Protein AF-A0A2P2MLX6-F1 (afdb_monomer_lite)

Structure (mmCIF, N/CA/C/O backbone):
data_AF-A0A2P2MLX6-F1
#
_entry.id   AF-A0A2P2MLX6-F1
#
loop_
_atom_site.group_PDB
_atom_site.id
_atom_site.type_symbol
_atom_site.label_atom_id
_atom_site.label_alt_id
_atom_site.label_comp_id
_atom_site.label_asym_id
_atom_site.label_entity_id
_atom_site.label_seq_id
_atom_site.pdbx_PDB_ins_code
_atom_site.Cartn_x
_atom_site.Cartn_y
_atom_site.Cartn_z
_atom_site.occupancy
_atom_site.B_iso_or_equiv
_atom_site.auth_seq_id
_atom_site.auth_comp_id
_atom_site.auth_asym_id
_atom_site.auth_atom_id
_atom_site.pdbx_PDB_model_num
ATOM 1 N N . MET A 1 1 ? 13.049 -60.299 20.351 1.00 44.53 1 MET A N 1
ATOM 2 C CA . MET A 1 1 ? 12.847 -58.832 20.452 1.00 44.53 1 MET A CA 1
ATOM 3 C C . MET A 1 1 ? 13.111 -58.191 19.089 1.00 44.53 1 MET A C 1
ATOM 5 O O . MET A 1 1 ? 14.231 -58.267 18.601 1.00 44.53 1 MET A O 1
ATOM 9 N N . LYS A 1 2 ? 12.089 -57.638 18.419 1.00 48.06 2 LYS A N 1
ATOM 10 C CA . LYS A 1 2 ? 12.220 -57.041 17.074 1.00 48.06 2 LYS A CA 1
ATOM 11 C C . LYS A 1 2 ? 12.708 -55.587 17.191 1.00 48.06 2 LYS A C 1
ATOM 13 O O . LYS A 1 2 ? 11.970 -54.735 17.677 1.00 48.06 2 LYS A O 1
ATOM 18 N N . LYS A 1 3 ? 13.940 -55.298 16.748 1.00 55.16 3 LYS A N 1
ATOM 19 C CA . LYS A 1 3 ? 14.481 -53.928 16.644 1.00 55.16 3 LYS A CA 1
ATOM 20 C C . LYS A 1 3 ? 13.715 -53.160 15.556 1.00 55.16 3 LYS A C 1
ATOM 22 O O . LYS A 1 3 ? 13.887 -53.439 14.371 1.00 55.16 3 LYS A O 1
ATOM 27 N N . LYS A 1 4 ? 12.868 -52.201 15.953 1.00 63.00 4 LYS A N 1
ATOM 28 C CA . LYS A 1 4 ? 12.235 -51.234 15.039 1.00 63.00 4 LYS A CA 1
ATOM 29 C C . LYS A 1 4 ? 13.333 -50.376 14.399 1.00 63.00 4 LYS A C 1
ATOM 31 O O . LYS A 1 4 ? 13.981 -49.595 15.089 1.00 63.00 4 LYS A O 1
ATOM 36 N N . ARG A 1 5 ? 13.562 -50.537 13.091 1.00 61.03 5 ARG A N 1
ATOM 37 C CA . ARG A 1 5 ? 14.436 -49.648 12.312 1.00 61.03 5 ARG A CA 1
ATOM 38 C C . ARG A 1 5 ? 13.687 -48.340 12.065 1.00 61.03 5 ARG A C 1
ATOM 40 O O . ARG A 1 5 ? 12.646 -48.341 11.416 1.00 61.03 5 ARG A O 1
ATOM 47 N N . ILE A 1 6 ? 14.205 -47.248 12.617 1.00 62.31 6 ILE A N 1
ATOM 48 C CA . ILE A 1 6 ? 13.710 -45.892 12.369 1.00 62.31 6 ILE A CA 1
ATOM 49 C C . ILE A 1 6 ? 14.069 -45.524 10.916 1.00 62.31 6 ILE A C 1
ATOM 51 O O . ILE A 1 6 ? 15.200 -45.784 10.496 1.00 62.31 6 ILE A O 1
ATOM 55 N N . PRO A 1 7 ? 13.141 -44.960 10.124 1.00 61.50 7 PRO A N 1
ATOM 56 C CA . PRO A 1 7 ? 13.407 -44.590 8.737 1.00 61.50 7 PRO A CA 1
ATOM 57 C C . PRO A 1 7 ? 14.487 -43.498 8.655 1.00 61.50 7 PRO A C 1
ATOM 59 O O . PRO A 1 7 ? 14.376 -42.436 9.271 1.00 61.50 7 PRO A O 1
ATOM 62 N N . SER A 1 8 ? 15.529 -43.754 7.858 1.00 58.66 8 SER A N 1
ATOM 63 C CA . SER A 1 8 ? 16.753 -42.937 7.749 1.00 58.66 8 SER A CA 1
ATOM 64 C C . SER A 1 8 ? 16.514 -41.471 7.364 1.00 58.66 8 SER A C 1
ATOM 66 O O . SER A 1 8 ? 17.306 -40.603 7.721 1.00 58.66 8 SER A O 1
ATOM 68 N N . ARG A 1 9 ? 15.396 -41.170 6.695 1.00 58.03 9 ARG A N 1
ATOM 69 C CA . ARG A 1 9 ? 15.021 -39.807 6.284 1.00 58.03 9 ARG A CA 1
ATOM 70 C C . ARG A 1 9 ? 14.566 -38.913 7.442 1.00 58.03 9 ARG A C 1
ATOM 72 O O . ARG A 1 9 ? 14.759 -37.705 7.384 1.00 58.03 9 ARG A O 1
ATOM 79 N N . ILE A 1 10 ? 14.000 -39.487 8.507 1.00 61.00 10 ILE A N 1
ATOM 80 C CA . ILE A 1 10 ? 13.631 -38.714 9.708 1.00 61.00 10 ILE A CA 1
ATOM 81 C C . ILE A 1 10 ? 14.895 -38.369 10.505 1.00 61.00 10 ILE A C 1
ATOM 83 O O . ILE A 1 10 ? 15.009 -37.282 11.064 1.00 61.00 10 ILE A O 1
ATOM 87 N N . SER A 1 11 ? 15.886 -39.265 10.485 1.00 65.38 11 SER A N 1
ATOM 88 C CA . SER A 1 11 ? 17.172 -39.049 11.146 1.00 65.38 11 SER A CA 1
ATOM 89 C C . SER A 1 11 ? 17.968 -37.906 10.511 1.00 65.38 11 SER A C 1
ATOM 91 O O . SER A 1 11 ? 18.509 -37.086 11.248 1.00 65.38 11 SER A O 1
ATOM 93 N N . SER A 1 12 ? 17.987 -37.782 9.177 1.00 71.12 12 SER A N 1
ATOM 94 C CA . SER A 1 12 ? 18.723 -36.703 8.501 1.00 71.12 12 SER A CA 1
ATOM 95 C C . SER A 1 12 ? 18.116 -35.319 8.746 1.00 71.12 12 SER A C 1
ATOM 97 O O . SER A 1 12 ? 18.854 -34.368 8.996 1.00 71.12 12 SER A O 1
ATOM 99 N N . LEU A 1 13 ? 16.785 -35.200 8.740 1.00 74.19 13 LEU A N 1
ATOM 100 C CA . LEU A 1 13 ? 16.098 -33.938 9.032 1.00 74.19 13 LEU A CA 1
ATOM 101 C C . LEU A 1 13 ? 16.282 -33.513 10.492 1.00 74.19 13 LEU A C 1
ATOM 103 O O . LEU A 1 13 ? 16.541 -32.341 10.757 1.00 74.19 13 LEU A O 1
ATOM 107 N N . LEU A 1 14 ? 16.222 -34.464 11.428 1.00 76.81 14 LEU A N 1
ATOM 108 C CA . LEU A 1 14 ? 16.474 -34.198 12.843 1.00 76.81 14 LEU A CA 1
ATOM 109 C C . LEU A 1 14 ? 17.928 -33.759 13.082 1.00 76.81 14 LEU A C 1
ATOM 111 O O . LEU A 1 14 ? 18.169 -32.806 13.816 1.00 76.81 14 LEU A O 1
ATOM 115 N N . LEU A 1 15 ? 18.895 -34.408 12.425 1.00 77.31 15 LEU A N 1
ATOM 116 C CA . LEU A 1 15 ? 20.311 -34.032 12.483 1.00 77.31 15 LEU A CA 1
ATOM 117 C C . LEU A 1 15 ? 20.564 -32.640 11.896 1.00 77.31 15 LEU A C 1
ATOM 119 O O . LEU A 1 15 ? 21.315 -31.861 12.479 1.00 77.31 15 LEU A O 1
ATOM 123 N N . LEU A 1 16 ? 19.917 -32.298 10.780 1.00 80.19 16 LEU A N 1
ATOM 124 C CA . LEU A 1 16 ? 19.991 -30.956 10.196 1.00 80.19 16 LEU A CA 1
ATOM 125 C C . LEU A 1 16 ? 19.378 -29.903 11.123 1.00 80.19 16 LEU A C 1
ATOM 127 O O . LEU A 1 16 ? 19.945 -28.822 11.280 1.00 80.19 16 LEU A O 1
ATOM 131 N N . PHE A 1 17 ? 18.257 -30.226 11.768 1.00 80.38 17 PHE A N 1
ATOM 132 C CA . PHE A 1 17 ? 17.603 -29.347 12.731 1.00 80.38 17 PHE A CA 1
ATOM 133 C C . PHE A 1 17 ? 18.472 -29.116 13.975 1.00 80.38 17 PHE A C 1
ATOM 135 O O . PHE A 1 17 ? 18.721 -27.971 14.345 1.00 80.38 17 PHE A O 1
ATOM 142 N N . LEU A 1 18 ? 19.019 -30.184 14.564 1.00 79.94 18 LEU A N 1
ATOM 143 C CA . LEU A 1 18 ? 19.935 -30.112 15.708 1.00 79.94 18 LEU A CA 1
ATOM 144 C C . LEU A 1 18 ? 21.210 -29.336 15.367 1.00 79.94 18 LEU A C 1
ATOM 146 O O . LEU A 1 18 ? 21.631 -28.475 16.136 1.00 79.94 18 LEU A O 1
ATOM 150 N N . ARG A 1 19 ? 21.794 -29.574 14.186 1.00 83.56 19 ARG A N 1
ATOM 151 C CA . ARG A 1 19 ? 22.975 -28.839 13.715 1.00 83.56 19 ARG A CA 1
ATOM 152 C C . ARG A 1 19 ? 22.683 -27.347 13.548 1.00 83.56 19 ARG A C 1
ATOM 154 O O . ARG A 1 19 ? 23.506 -26.529 13.947 1.00 83.56 19 ARG A O 1
ATOM 161 N N . ARG A 1 20 ? 21.518 -26.986 13.001 1.00 79.56 20 ARG A N 1
ATOM 162 C CA . ARG A 1 20 ? 21.074 -25.588 12.870 1.00 79.56 20 ARG A CA 1
ATOM 163 C C . ARG A 1 20 ? 20.850 -24.926 14.226 1.00 79.56 20 ARG A C 1
ATOM 165 O O . ARG A 1 20 ? 21.284 -23.795 14.422 1.00 79.56 20 ARG A O 1
ATOM 172 N N . MET A 1 21 ? 20.217 -25.634 15.161 1.00 86.69 21 MET A N 1
ATOM 173 C CA . MET A 1 21 ? 19.958 -25.124 16.507 1.00 86.69 21 MET A CA 1
ATOM 174 C C . MET A 1 21 ? 21.265 -24.877 17.272 1.00 86.69 21 MET A C 1
ATOM 176 O O . MET A 1 21 ? 21.439 -23.808 17.855 1.00 86.69 21 MET A O 1
ATOM 180 N N . LEU A 1 22 ? 22.210 -25.821 17.202 1.00 80.56 22 LEU A N 1
ATOM 181 C CA . LEU A 1 22 ? 23.533 -25.682 17.813 1.00 80.56 22 LEU A CA 1
ATOM 182 C C . LEU A 1 22 ? 24.335 -24.545 17.177 1.00 80.56 22 LEU A C 1
ATOM 184 O O . LEU A 1 22 ? 24.893 -23.725 17.896 1.00 80.56 22 LEU A O 1
ATOM 188 N N . PHE A 1 23 ? 24.346 -24.441 15.847 1.00 80.38 23 PHE A N 1
ATOM 189 C CA . PHE A 1 23 ? 25.045 -23.359 15.152 1.00 80.38 23 PHE A CA 1
ATOM 190 C C . PHE A 1 23 ? 24.494 -21.980 15.537 1.00 80.38 23 PHE A C 1
ATOM 192 O O . PHE A 1 23 ? 25.265 -21.063 15.809 1.00 80.38 23 PHE A O 1
ATOM 199 N N . ARG A 1 24 ? 23.164 -21.846 15.640 1.00 77.19 24 ARG A N 1
ATOM 200 C CA . ARG A 1 24 ? 22.506 -20.606 16.069 1.00 77.19 24 ARG A CA 1
ATOM 201 C C . ARG A 1 24 ? 22.866 -20.247 17.512 1.00 77.19 24 ARG A C 1
ATOM 203 O O . ARG A 1 24 ? 23.223 -19.103 17.760 1.00 77.19 24 ARG A O 1
ATOM 210 N N . GLY A 1 25 ? 22.844 -21.223 18.423 1.00 78.00 25 GLY A N 1
ATOM 211 C CA . GLY A 1 25 ? 23.237 -21.032 19.823 1.00 78.00 25 GLY A CA 1
ATOM 212 C C . GLY A 1 25 ? 24.702 -20.611 19.983 1.00 78.00 25 GLY A C 1
ATOM 213 O O . GLY A 1 25 ? 25.000 -19.659 20.706 1.00 78.00 25 GLY A O 1
ATOM 214 N N . VAL A 1 26 ? 25.610 -21.265 19.253 1.00 78.38 26 VAL A N 1
ATOM 215 C CA . VAL A 1 26 ? 27.045 -20.938 19.247 1.00 78.38 26 VAL A CA 1
ATOM 216 C C . VAL A 1 26 ? 27.276 -19.534 18.688 1.00 78.38 26 VAL A C 1
ATOM 218 O O . VAL A 1 26 ? 27.979 -18.748 19.314 1.00 78.38 26 VAL A O 1
ATOM 221 N N . MET A 1 27 ? 26.635 -19.170 17.576 1.00 76.50 27 MET A N 1
ATOM 222 C CA . MET A 1 27 ? 26.768 -17.831 16.993 1.00 76.50 27 MET A CA 1
ATOM 223 C C . MET A 1 27 ? 26.219 -16.729 17.901 1.00 76.50 27 MET A C 1
ATOM 225 O O . MET A 1 27 ? 26.842 -15.678 18.016 1.00 76.50 27 MET A O 1
ATOM 229 N N . THR A 1 28 ? 25.104 -16.963 18.599 1.00 71.50 28 THR A N 1
ATOM 230 C CA . THR A 1 28 ? 24.606 -16.000 19.593 1.00 71.50 28 THR A CA 1
ATOM 231 C C . THR A 1 28 ? 25.558 -15.862 20.777 1.00 71.50 28 THR A C 1
ATOM 233 O O . THR A 1 28 ? 25.813 -14.749 21.227 1.00 71.50 28 THR A O 1
ATOM 236 N N . TYR A 1 29 ? 26.134 -16.969 21.251 1.00 73.50 29 TYR A N 1
ATOM 237 C CA . TYR A 1 29 ? 27.062 -16.952 22.379 1.00 73.50 29 TYR A CA 1
ATOM 238 C C . TYR A 1 29 ? 28.377 -16.239 22.027 1.00 73.50 29 TYR A C 1
ATOM 240 O O . TYR A 1 29 ? 28.809 -15.349 22.755 1.00 73.50 29 TYR A O 1
ATOM 248 N N . PHE A 1 30 ? 28.973 -16.549 20.871 1.00 65.38 30 PHE A N 1
ATOM 249 C CA . PHE A 1 30 ? 30.178 -15.865 20.390 1.00 65.38 30 PHE A CA 1
ATOM 250 C C . PHE A 1 30 ? 29.913 -14.410 19.987 1.00 65.38 30 PHE A C 1
ATOM 252 O O . PHE A 1 30 ? 30.765 -13.559 20.225 1.00 65.38 30 PHE A O 1
ATOM 259 N N . GLY A 1 31 ? 28.731 -14.101 19.447 1.00 62.88 31 GLY A N 1
ATOM 260 C CA . GLY A 1 31 ? 28.314 -12.731 19.142 1.00 62.88 31 GLY A CA 1
ATOM 261 C C . GLY A 1 31 ? 28.212 -11.847 20.387 1.00 62.88 31 GLY A C 1
ATOM 262 O O . GLY A 1 31 ? 28.586 -10.682 20.326 1.00 62.88 31 GLY A O 1
ATOM 263 N N . HIS A 1 32 ? 27.784 -12.409 21.524 1.00 63.00 32 HIS A N 1
ATOM 264 C CA . HIS A 1 32 ? 27.795 -11.718 22.817 1.00 63.00 32 HIS A CA 1
ATOM 265 C C . HIS A 1 32 ? 29.192 -11.620 23.449 1.00 63.00 32 HIS A C 1
ATOM 267 O O . HIS A 1 32 ? 29.449 -10.671 24.185 1.00 63.00 32 HIS A O 1
ATOM 273 N N . LEU A 1 33 ? 30.081 -12.584 23.186 1.00 59.19 33 LEU A N 1
ATOM 274 C CA . LEU A 1 33 ? 31.421 -12.632 23.782 1.00 59.19 33 LEU A CA 1
ATOM 275 C C . LEU A 1 33 ? 32.444 -11.745 23.051 1.00 59.19 33 LEU A C 1
ATOM 277 O O . LEU A 1 33 ? 33.396 -11.284 23.674 1.00 59.19 33 LEU A O 1
ATOM 281 N N . LEU A 1 34 ? 32.273 -11.518 21.744 1.00 59.00 34 LEU A N 1
ATOM 282 C CA . LEU A 1 34 ? 33.281 -10.857 20.905 1.00 59.00 34 LEU A CA 1
ATOM 283 C C . LEU A 1 34 ? 32.909 -9.451 20.427 1.00 59.00 34 LEU A C 1
ATOM 285 O O . LEU A 1 34 ? 33.789 -8.770 19.907 1.00 59.00 34 LEU A O 1
ATOM 289 N N . TRP A 1 35 ? 31.659 -8.991 20.559 1.00 49.53 35 TRP A N 1
ATOM 290 C CA . TRP A 1 35 ? 31.267 -7.734 19.920 1.00 49.53 35 TRP A CA 1
ATOM 291 C C . TRP A 1 35 ? 30.155 -6.985 20.653 1.00 49.53 35 TRP A C 1
ATOM 293 O O . TRP A 1 35 ? 29.177 -7.568 21.116 1.00 49.53 35 TRP A O 1
ATOM 303 N N . ASP A 1 36 ? 30.295 -5.660 20.699 1.00 62.78 36 ASP A N 1
ATOM 304 C CA . ASP A 1 36 ? 29.270 -4.727 21.159 1.00 62.78 36 ASP A CA 1
ATOM 305 C C . ASP A 1 36 ? 27.924 -5.057 20.479 1.00 62.78 36 ASP A C 1
ATOM 307 O O . ASP A 1 36 ? 27.890 -5.315 19.272 1.00 62.78 36 ASP A O 1
ATOM 311 N N . TRP A 1 37 ? 26.821 -5.048 21.235 1.00 57.38 37 TRP A N 1
ATOM 312 C CA . TRP A 1 37 ? 25.453 -5.481 20.866 1.00 57.38 37 TRP A CA 1
ATOM 313 C C . TRP A 1 37 ? 24.962 -5.110 19.449 1.00 57.38 37 TRP A C 1
ATOM 315 O O . TRP A 1 37 ? 24.118 -5.798 18.870 1.00 57.38 37 TRP A O 1
ATOM 325 N N . LYS A 1 38 ? 25.515 -4.048 18.858 1.00 57.00 38 LYS A N 1
ATOM 326 C CA . LYS A 1 38 ? 25.238 -3.589 17.491 1.00 57.00 38 LYS A CA 1
ATOM 327 C C . LYS A 1 38 ? 25.785 -4.524 16.399 1.00 57.00 38 LYS A C 1
ATOM 329 O O . LYS A 1 38 ? 25.165 -4.631 15.345 1.00 57.00 38 LYS A O 1
ATOM 334 N N . GLY A 1 39 ? 26.899 -5.224 16.629 1.00 58.62 39 GLY A N 1
ATOM 335 C CA . GLY A 1 39 ? 27.487 -6.149 15.646 1.00 58.62 39 GLY A CA 1
ATOM 336 C C . GLY A 1 39 ? 26.739 -7.478 15.539 1.00 58.62 39 GLY A C 1
ATOM 337 O O . GLY A 1 39 ? 26.563 -8.009 14.442 1.00 58.62 39 GLY A O 1
ATOM 338 N N . ALA A 1 40 ? 26.216 -7.976 16.662 1.00 59.34 40 ALA A N 1
ATOM 339 C CA . ALA A 1 40 ? 25.427 -9.207 16.698 1.00 59.34 40 ALA A CA 1
ATOM 340 C C . ALA A 1 40 ? 24.104 -9.074 15.916 1.00 59.34 40 ALA A C 1
ATOM 342 O O . ALA A 1 40 ? 23.705 -9.999 15.208 1.00 59.34 40 ALA A O 1
ATOM 343 N N . ALA A 1 41 ? 23.457 -7.904 15.975 1.00 60.56 41 ALA A N 1
ATOM 344 C CA . ALA A 1 41 ? 22.237 -7.626 15.215 1.00 60.56 41 ALA A CA 1
ATOM 345 C C . ALA A 1 41 ? 22.476 -7.615 13.693 1.00 60.56 41 ALA A C 1
ATOM 347 O O . ALA A 1 41 ? 21.648 -8.118 12.934 1.00 60.56 41 ALA A O 1
ATOM 348 N N . LEU A 1 42 ? 23.627 -7.094 13.248 1.00 62.19 42 LEU A N 1
ATOM 349 C CA . LEU A 1 42 ? 23.997 -7.055 11.831 1.00 62.19 42 LEU A CA 1
ATOM 350 C C . LEU A 1 42 ? 24.258 -8.463 11.271 1.00 62.19 42 LEU A C 1
ATOM 352 O O . LEU A 1 42 ? 23.824 -8.780 10.167 1.00 62.19 42 LEU A O 1
ATOM 356 N N . LEU A 1 43 ? 24.925 -9.325 12.045 1.00 61.66 43 LEU A N 1
ATOM 357 C CA . LEU A 1 43 ? 25.191 -10.707 11.637 1.00 61.66 43 LEU A CA 1
ATOM 358 C C . LEU A 1 43 ? 23.907 -11.541 11.548 1.00 61.66 43 LEU A C 1
ATOM 360 O O . LEU A 1 43 ? 23.750 -12.289 10.586 1.00 61.66 43 LEU A O 1
ATOM 364 N N . LEU A 1 44 ? 22.964 -11.365 12.482 1.00 63.25 44 LEU A N 1
ATOM 365 C CA . LEU A 1 44 ? 21.649 -12.015 12.409 1.00 63.25 44 LEU A CA 1
ATOM 366 C C . LEU A 1 44 ? 20.852 -11.558 11.176 1.00 63.25 44 LEU A C 1
ATOM 368 O O . LEU A 1 44 ? 20.264 -12.385 10.478 1.00 63.25 44 LEU A O 1
ATOM 372 N N . ALA A 1 45 ? 20.893 -10.261 10.855 1.00 60.53 45 ALA A N 1
ATOM 373 C CA . ALA A 1 45 ? 20.258 -9.728 9.651 1.00 60.53 45 ALA A CA 1
ATOM 374 C C . ALA A 1 45 ? 20.889 -10.276 8.355 1.00 60.53 45 ALA A C 1
ATOM 376 O O . ALA A 1 45 ? 20.178 -10.552 7.390 1.00 60.53 45 ALA A O 1
ATOM 377 N N . LEU A 1 46 ? 22.211 -10.483 8.333 1.00 63.03 46 LEU A N 1
ATOM 378 C CA . LEU A 1 46 ? 22.914 -11.061 7.183 1.00 63.03 46 LEU A CA 1
ATOM 379 C C . LEU A 1 46 ? 22.607 -12.551 7.000 1.00 63.03 46 LEU A C 1
ATOM 381 O O . LEU A 1 46 ? 22.461 -13.004 5.865 1.00 63.03 46 LEU A O 1
ATOM 385 N N . THR A 1 47 ? 22.464 -13.316 8.086 1.00 63.25 47 THR A N 1
ATOM 386 C CA . THR A 1 47 ? 22.079 -14.731 7.982 1.00 63.25 47 THR A CA 1
ATOM 387 C C . THR A 1 47 ? 20.654 -14.905 7.465 1.00 63.25 47 THR A C 1
ATOM 389 O O . THR A 1 47 ? 20.431 -15.771 6.620 1.00 63.25 47 THR A O 1
ATOM 392 N N . ASP A 1 48 ? 19.722 -14.042 7.882 1.00 58.75 48 ASP A N 1
ATOM 393 C CA . ASP A 1 48 ? 18.354 -14.044 7.352 1.00 58.75 48 ASP A CA 1
ATOM 394 C C . ASP A 1 48 ? 18.333 -13.637 5.867 1.00 58.75 48 ASP A C 1
ATOM 396 O O . ASP A 1 48 ? 17.555 -14.181 5.088 1.00 58.75 48 ASP A O 1
ATOM 400 N N . TRP A 1 49 ? 19.227 -12.741 5.427 1.00 60.19 49 TRP A N 1
ATOM 401 C CA . TRP A 1 49 ? 19.344 -12.355 4.015 1.00 60.19 49 TRP A CA 1
ATOM 402 C C . TRP A 1 49 ? 19.860 -13.495 3.121 1.00 60.19 49 TRP A C 1
ATOM 404 O O . TRP A 1 49 ? 19.329 -13.722 2.033 1.00 60.19 49 TRP A O 1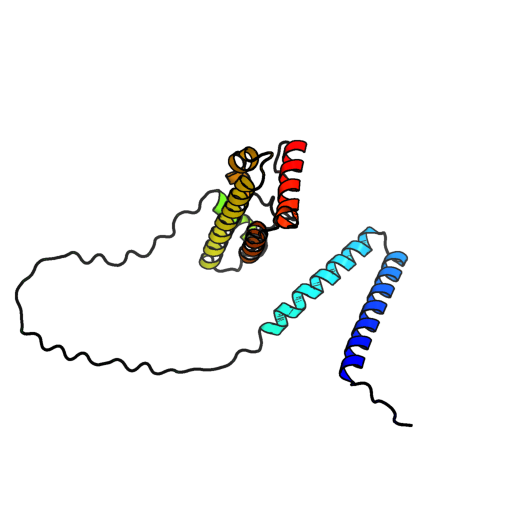
ATOM 414 N N . ILE A 1 50 ? 20.846 -14.268 3.590 1.00 57.19 50 ILE A N 1
ATOM 415 C CA . ILE A 1 50 ? 21.405 -15.407 2.839 1.00 57.19 50 ILE A CA 1
ATOM 416 C C . ILE A 1 50 ? 20.363 -16.530 2.653 1.00 57.19 50 ILE A C 1
ATOM 418 O O . ILE A 1 50 ? 20.350 -17.176 1.601 1.00 57.19 50 ILE A O 1
ATOM 422 N N . GLU A 1 51 ? 19.439 -16.727 3.606 1.00 54.94 51 GLU A N 1
ATOM 423 C CA . GLU A 1 51 ? 18.334 -17.694 3.461 1.00 54.94 51 GLU A CA 1
ATOM 424 C C . GLU A 1 51 ? 17.338 -17.325 2.343 1.00 54.94 51 GLU A C 1
ATOM 426 O O . GLU A 1 51 ? 16.725 -18.224 1.764 1.00 54.94 51 GLU A O 1
ATOM 431 N N . TRP A 1 52 ? 17.218 -16.045 1.968 1.00 56.25 52 TRP A N 1
ATOM 432 C CA . TRP A 1 52 ? 16.369 -15.609 0.848 1.00 56.25 52 TRP A CA 1
ATOM 433 C C . TRP A 1 52 ? 17.036 -15.733 -0.526 1.00 56.25 52 TRP A C 1
ATOM 435 O O . TRP A 1 52 ? 16.337 -15.890 -1.527 1.00 56.25 52 TRP A O 1
ATOM 445 N N . VAL A 1 53 ? 18.369 -15.677 -0.601 1.00 51.16 53 VAL A N 1
ATOM 446 C CA . VAL A 1 53 ? 19.095 -15.681 -1.886 1.00 51.16 53 VAL A CA 1
ATOM 447 C C . VAL A 1 53 ? 19.294 -17.101 -2.432 1.00 51.16 53 VAL A C 1
ATOM 449 O O . VAL A 1 53 ? 19.219 -17.318 -3.641 1.00 51.16 53 VAL A O 1
ATOM 452 N N . LEU A 1 54 ? 19.495 -18.094 -1.564 1.00 47.22 54 LEU A N 1
ATOM 453 C CA . LEU A 1 54 ? 19.791 -19.469 -1.986 1.00 47.22 54 LEU A CA 1
ATOM 454 C C . LEU A 1 54 ? 18.656 -20.214 -2.728 1.00 47.22 54 LEU A C 1
ATOM 456 O O . LEU A 1 54 ? 18.984 -20.950 -3.660 1.00 47.22 54 LEU A O 1
ATOM 460 N N . PRO A 1 55 ? 17.352 -20.042 -2.424 1.00 49.56 55 PRO A N 1
ATOM 461 C CA . PRO A 1 55 ? 16.305 -20.701 -3.208 1.00 49.56 55 PRO A CA 1
ATOM 462 C C . PRO A 1 55 ? 16.101 -20.087 -4.605 1.00 49.56 55 PRO A C 1
ATOM 464 O O . PRO A 1 55 ? 15.628 -20.780 -5.498 1.00 49.56 55 PRO A O 1
ATOM 467 N N . VAL A 1 56 ? 16.511 -18.834 -4.843 1.00 51.34 56 VAL A N 1
ATOM 468 C CA . VAL A 1 56 ? 16.333 -18.165 -6.151 1.00 51.34 56 VAL A CA 1
ATOM 469 C C . VAL A 1 56 ? 17.299 -18.700 -7.217 1.00 51.34 56 VAL A C 1
ATOM 471 O O . VAL A 1 56 ? 16.983 -18.682 -8.402 1.00 51.34 56 VAL A O 1
ATOM 474 N N . ILE A 1 57 ? 18.458 -19.228 -6.814 1.00 48.97 57 ILE A N 1
ATOM 475 C CA . ILE A 1 57 ? 19.448 -19.793 -7.747 1.00 48.97 57 ILE A CA 1
ATOM 476 C C . ILE A 1 57 ? 19.120 -21.263 -8.088 1.00 48.97 57 ILE A C 1
ATOM 478 O O . ILE A 1 57 ? 19.469 -21.738 -9.167 1.00 48.97 57 ILE A O 1
ATOM 482 N N . GLY A 1 58 ? 18.401 -21.977 -7.212 1.00 39.44 58 GLY A N 1
ATOM 483 C CA . GLY A 1 58 ? 18.038 -23.386 -7.411 1.00 39.44 58 GLY A CA 1
ATOM 484 C C . GLY A 1 58 ? 16.979 -23.632 -8.494 1.00 39.44 58 GLY A C 1
ATOM 485 O O . GLY A 1 58 ? 17.056 -24.638 -9.196 1.00 39.44 58 GLY A O 1
ATOM 486 N N . ASP A 1 59 ? 16.043 -22.699 -8.688 1.00 42.56 59 ASP A N 1
ATOM 487 C CA . ASP A 1 59 ? 14.911 -22.863 -9.620 1.00 42.56 59 ASP A CA 1
ATOM 488 C C . ASP A 1 59 ? 15.229 -22.486 -11.082 1.00 42.56 59 ASP A C 1
ATOM 490 O O . ASP A 1 59 ? 14.389 -22.644 -11.967 1.00 42.56 59 ASP A O 1
ATOM 494 N N . LEU A 1 60 ? 16.452 -22.033 -11.380 1.00 42.47 60 LEU A N 1
ATOM 495 C CA . LEU A 1 60 ? 16.855 -21.604 -12.729 1.00 42.47 60 LEU A CA 1
ATOM 496 C C . LEU A 1 60 ? 17.469 -22.712 -13.607 1.00 42.47 60 LEU A C 1
ATOM 498 O O . LEU A 1 60 ? 17.915 -22.417 -14.712 1.00 42.47 60 LEU A O 1
ATOM 502 N N . THR A 1 61 ? 17.496 -23.980 -13.169 1.00 45.62 61 THR A N 1
ATOM 503 C CA . THR A 1 61 ? 18.200 -25.051 -13.916 1.00 45.62 61 THR A CA 1
ATOM 504 C C . THR A 1 61 ? 17.372 -26.255 -14.367 1.00 45.62 61 THR A C 1
ATOM 506 O O . THR A 1 61 ? 17.941 -27.157 -14.975 1.00 45.62 61 THR A O 1
ATOM 509 N N . LEU A 1 62 ? 16.045 -26.290 -14.194 1.00 42.81 62 LEU A N 1
ATOM 510 C CA . LEU A 1 62 ? 15.239 -27.424 -14.679 1.00 42.81 62 LEU A CA 1
ATOM 511 C C . LEU A 1 62 ? 13.859 -27.004 -15.211 1.00 42.81 62 LEU A C 1
ATOM 513 O O . LEU A 1 62 ? 12.853 -27.131 -14.523 1.00 42.81 62 LEU A O 1
ATOM 517 N N . SER A 1 63 ? 13.799 -26.580 -16.476 1.00 38.81 63 SER A N 1
ATOM 518 C CA . SER A 1 63 ? 12.615 -26.817 -17.319 1.00 38.81 63 SER A CA 1
ATOM 519 C C . SER A 1 63 ? 13.004 -26.825 -18.801 1.00 38.81 63 SER A C 1
ATOM 521 O O . SER A 1 63 ? 12.894 -25.835 -19.522 1.00 38.81 63 SER A O 1
ATOM 523 N N . VAL A 1 64 ? 13.533 -27.974 -19.226 1.00 44.75 64 VAL A N 1
ATOM 524 C CA . VAL A 1 64 ? 13.622 -28.408 -20.624 1.00 44.75 64 VAL A CA 1
ATOM 525 C C . VAL A 1 64 ? 12.425 -29.324 -20.890 1.00 44.75 64 VAL A C 1
ATOM 527 O O . VAL A 1 64 ? 12.206 -30.278 -20.148 1.00 44.75 64 VAL A O 1
ATOM 530 N N . GLY A 1 65 ? 11.692 -29.051 -21.971 1.00 33.12 65 GLY A N 1
ATOM 531 C CA . GLY A 1 65 ? 10.623 -29.887 -22.535 1.00 33.12 65 GLY A CA 1
ATOM 532 C C . GLY A 1 65 ? 9.507 -28.987 -23.072 1.00 33.12 65 GLY A C 1
ATOM 533 O O . GLY A 1 65 ? 8.866 -28.291 -22.302 1.00 33.12 65 GLY A O 1
ATOM 534 N N . GLY A 1 66 ? 9.278 -28.829 -24.375 1.00 34.31 66 GLY A N 1
ATOM 535 C CA . GLY A 1 66 ? 9.178 -29.858 -25.407 1.00 34.31 66 GLY A CA 1
ATOM 536 C C . GLY A 1 66 ? 7.694 -30.005 -25.759 1.00 34.31 66 GLY A C 1
ATOM 537 O O . GLY A 1 66 ? 6.920 -30.472 -24.932 1.00 34.31 66 GLY A O 1
ATOM 538 N N . GLY A 1 67 ? 7.280 -29.577 -26.956 1.00 31.83 67 GLY A N 1
ATOM 539 C CA . GLY A 1 67 ? 5.878 -29.692 -27.369 1.00 31.83 67 GLY A CA 1
ATOM 540 C C . GLY A 1 67 ? 5.550 -28.999 -28.687 1.00 31.83 67 GLY A C 1
ATOM 541 O O . GLY A 1 67 ? 4.935 -27.938 -28.697 1.00 31.83 67 GLY A O 1
ATOM 542 N N . ALA A 1 68 ? 5.945 -29.616 -29.802 1.00 42.50 68 ALA A N 1
ATOM 543 C CA . ALA A 1 68 ? 5.362 -29.338 -31.108 1.00 42.50 68 ALA A CA 1
ATOM 544 C C . ALA A 1 68 ? 3.894 -29.795 -31.100 1.00 42.50 68 ALA A C 1
ATOM 546 O O . ALA A 1 68 ? 3.620 -30.955 -30.795 1.00 42.50 68 ALA A O 1
ATOM 547 N N . SER A 1 69 ? 2.957 -28.911 -31.450 1.00 38.38 69 SER A N 1
ATOM 548 C CA . SER A 1 69 ? 1.572 -29.310 -31.697 1.00 38.38 69 SER A CA 1
ATOM 549 C C . SER A 1 69 ? 1.041 -28.655 -32.966 1.00 38.38 69 SER A C 1
ATOM 551 O O . SER A 1 69 ? 0.891 -27.440 -33.080 1.00 38.38 69 SER A O 1
ATOM 553 N N . SER A 1 70 ? 0.835 -29.535 -33.938 1.00 46.03 70 SER A N 1
ATOM 554 C CA . SER A 1 70 ? 0.276 -29.338 -35.266 1.00 46.03 70 SER A CA 1
ATOM 555 C C . SER A 1 70 ? -1.165 -28.828 -35.182 1.00 46.03 70 SER A C 1
ATOM 557 O O . SER A 1 70 ? -2.047 -29.525 -34.685 1.00 46.03 70 SER A O 1
ATOM 559 N N . SER A 1 71 ? -1.410 -27.623 -35.700 1.00 43.16 71 SER A N 1
ATOM 560 C CA . SER A 1 71 ? -2.755 -27.084 -35.910 1.00 43.16 71 SER A CA 1
ATOM 561 C C . SER A 1 71 ? -3.100 -27.172 -37.397 1.00 43.16 71 SER A C 1
ATOM 563 O O . SER A 1 71 ? -2.641 -26.380 -38.223 1.00 43.16 71 SER A O 1
ATOM 565 N N . LYS A 1 72 ? -3.885 -28.198 -37.741 1.00 39.44 72 LYS A N 1
ATOM 566 C CA . LYS A 1 72 ? -4.539 -28.358 -39.043 1.00 39.44 72 LYS A CA 1
ATOM 567 C C . LYS A 1 72 ? -5.552 -27.222 -39.232 1.00 39.44 72 LYS A C 1
ATOM 569 O O . LYS A 1 72 ? -6.580 -27.195 -38.563 1.00 39.44 72 LYS A O 1
ATOM 574 N N . ARG A 1 73 ? -5.282 -26.313 -40.173 1.00 43.59 73 ARG A N 1
ATOM 575 C CA . ARG A 1 73 ? -6.282 -25.380 -40.721 1.00 43.59 73 ARG A CA 1
ATOM 576 C C . ARG A 1 73 ? -7.324 -26.157 -41.542 1.00 43.59 73 ARG A C 1
ATOM 578 O O . ARG A 1 73 ? -6.913 -26.996 -42.347 1.00 43.59 73 ARG A O 1
ATOM 585 N N . PRO A 1 74 ? -8.630 -25.860 -41.437 1.00 48.78 74 PRO A N 1
ATOM 586 C CA . PRO A 1 74 ? -9.578 -26.260 -42.462 1.00 48.78 74 PRO A CA 1
ATOM 587 C C . PRO A 1 74 ? -9.454 -25.318 -43.670 1.00 48.78 74 PRO A C 1
ATOM 589 O O . PRO A 1 74 ? -9.311 -24.103 -43.518 1.00 48.78 74 PRO A O 1
ATOM 592 N N . ARG A 1 75 ? -9.483 -25.891 -44.879 1.00 44.00 75 ARG A N 1
ATOM 593 C CA . ARG A 1 75 ? -9.684 -25.148 -46.128 1.00 44.00 75 ARG A CA 1
ATOM 594 C C . ARG A 1 75 ? -11.152 -24.739 -46.186 1.00 44.00 75 ARG A C 1
ATOM 596 O O . ARG A 1 75 ? -12.015 -25.608 -46.246 1.00 44.00 75 ARG A O 1
ATOM 603 N N . PHE A 1 76 ? -11.423 -23.442 -46.159 1.00 42.78 76 PHE A N 1
ATOM 604 C CA . PHE A 1 76 ? -12.706 -22.926 -46.614 1.00 42.78 76 PHE A CA 1
ATOM 605 C C . PHE A 1 76 ? -12.661 -22.862 -48.141 1.00 42.78 76 PHE A C 1
ATOM 607 O O . PHE A 1 76 ? -11.956 -22.027 -48.701 1.00 42.78 76 PHE A O 1
ATOM 614 N N . ASP A 1 77 ? -13.380 -23.777 -48.789 1.00 48.66 77 ASP A N 1
ATOM 615 C CA . ASP A 1 77 ? -13.875 -23.586 -50.150 1.00 48.66 77 ASP A CA 1
ATOM 616 C C . ASP A 1 77 ? -15.129 -22.719 -50.044 1.00 48.66 77 ASP A C 1
ATOM 618 O O . ASP A 1 77 ? -16.169 -23.168 -49.559 1.00 48.66 77 ASP A O 1
ATOM 622 N N . LEU A 1 78 ? -15.020 -21.461 -50.460 1.00 48.66 78 LEU A N 1
ATOM 623 C CA . LEU A 1 78 ? -16.162 -20.568 -50.594 1.00 48.66 78 LEU A CA 1
ATOM 624 C C . LEU A 1 78 ? -16.189 -20.065 -52.038 1.00 48.66 78 LEU A C 1
ATOM 626 O O . LEU A 1 78 ? -15.626 -19.028 -52.374 1.00 48.66 78 LEU A O 1
ATOM 630 N N . ASN A 1 79 ? -16.826 -20.860 -52.898 1.00 49.47 79 ASN A N 1
ATOM 631 C CA . ASN A 1 79 ? -17.306 -20.396 -54.191 1.00 49.47 79 ASN A CA 1
ATOM 632 C C . ASN A 1 79 ? -18.355 -19.302 -53.941 1.00 49.47 79 ASN A C 1
ATOM 634 O O . ASN A 1 79 ? -19.465 -19.609 -53.508 1.00 49.47 79 ASN A O 1
ATOM 638 N N . LEU A 1 80 ? -18.014 -18.046 -54.223 1.00 56.53 80 LEU A N 1
ATOM 639 C CA . LEU A 1 80 ? -18.984 -16.970 -54.428 1.00 56.53 80 LEU A CA 1
ATOM 640 C C . LEU A 1 80 ? -18.734 -16.310 -55.795 1.00 56.53 80 LEU A C 1
ATOM 642 O O . LEU A 1 80 ? -17.574 -16.158 -56.185 1.00 56.53 80 LEU A O 1
ATOM 646 N N . PRO A 1 81 ? -19.804 -15.971 -56.538 1.00 55.41 81 PRO A N 1
ATOM 647 C CA . PRO A 1 81 ? -19.730 -15.409 -57.889 1.00 55.41 81 PRO A CA 1
ATOM 648 C C . PRO A 1 81 ? -19.156 -13.977 -57.901 1.00 55.41 81 PRO A C 1
ATOM 650 O O . PRO A 1 81 ? -19.111 -13.329 -56.853 1.00 55.41 81 PRO A O 1
ATOM 653 N N . PRO A 1 82 ? -18.683 -13.483 -59.063 1.00 48.44 82 PRO A N 1
ATOM 654 C CA . PRO A 1 82 ? -17.875 -12.275 -59.128 1.00 48.44 82 PRO A CA 1
ATOM 655 C C . PRO A 1 82 ? -18.709 -10.988 -59.134 1.00 48.44 82 PRO A C 1
ATOM 657 O O . PRO A 1 82 ? -19.723 -10.912 -59.815 1.00 48.44 82 PRO A O 1
ATOM 660 N N . ALA A 1 83 ? -18.141 -10.005 -58.431 1.00 47.75 83 ALA A N 1
ATOM 661 C CA . ALA A 1 83 ? -18.104 -8.559 -58.671 1.00 47.75 83 ALA A CA 1
ATOM 662 C C . ALA A 1 83 ? -19.407 -7.758 -58.831 1.00 47.75 83 ALA A C 1
ATOM 664 O O . ALA A 1 83 ? -20.192 -8.001 -59.732 1.00 47.75 83 ALA A O 1
ATOM 665 N N . GLU A 1 84 ? -19.506 -6.732 -57.978 1.00 43.47 84 GLU A N 1
ATOM 666 C CA . GLU A 1 84 ? -19.967 -5.335 -58.156 1.00 43.47 84 GLU A CA 1
ATOM 667 C C . GLU A 1 84 ? -20.234 -4.843 -56.708 1.00 43.47 84 GLU A C 1
ATOM 669 O O . GLU A 1 84 ? -20.787 -5.587 -55.909 1.00 43.47 84 GLU A O 1
ATOM 674 N N . GLU A 1 85 ? -19.806 -3.708 -56.162 1.00 39.12 85 GLU A N 1
ATOM 675 C CA . GLU A 1 85 ? -19.214 -2.467 -56.637 1.00 39.12 85 GLU A CA 1
ATOM 676 C C . GLU A 1 85 ? -18.529 -1.777 -55.432 1.00 39.12 85 GLU A C 1
ATOM 678 O O . GLU A 1 85 ? -18.827 -2.040 -54.266 1.00 39.12 85 GLU A O 1
ATOM 683 N N . LEU A 1 86 ? -17.570 -0.912 -55.748 1.00 50.19 86 LEU A N 1
ATOM 684 C CA . LEU A 1 86 ? -16.816 -0.019 -54.870 1.00 50.19 86 LEU A CA 1
ATOM 685 C C . LEU A 1 86 ? -17.705 0.840 -53.952 1.00 50.19 86 LEU A C 1
ATOM 687 O O . LEU A 1 86 ? -18.395 1.708 -54.463 1.00 50.19 86 LEU A O 1
ATOM 691 N N . GLU A 1 87 ? -17.531 0.757 -52.628 1.00 36.78 87 GLU A N 1
ATOM 692 C CA . GLU A 1 87 ? -17.565 1.952 -51.771 1.00 36.78 87 GLU A CA 1
ATOM 693 C C . GLU A 1 87 ? -16.516 1.859 -50.652 1.00 36.78 87 GLU A C 1
ATOM 695 O O . GLU A 1 87 ? -16.437 0.913 -49.867 1.00 36.78 87 GLU A O 1
ATOM 700 N N . SER A 1 88 ? -15.655 2.869 -50.647 1.00 46.44 88 SER A N 1
ATOM 701 C CA . SER A 1 88 ? -14.488 3.058 -49.799 1.00 46.44 88 SER A CA 1
ATOM 702 C C . SER A 1 88 ? -14.857 3.202 -48.320 1.00 46.44 88 SER A C 1
ATOM 704 O O . SER A 1 88 ? -15.141 4.301 -47.850 1.00 46.44 88 SER A O 1
ATOM 706 N N . ALA A 1 89 ? -14.767 2.121 -47.547 1.00 39.62 89 ALA A N 1
ATOM 707 C CA . ALA A 1 89 ? -14.671 2.210 -46.094 1.00 39.62 89 ALA A CA 1
ATOM 708 C C . ALA A 1 89 ? -13.191 2.200 -45.699 1.00 39.62 89 ALA A C 1
ATOM 710 O O . ALA A 1 89 ? -12.536 1.158 -45.723 1.00 39.62 89 ALA A O 1
ATOM 711 N N . SER A 1 90 ? -12.676 3.394 -45.391 1.00 41.50 90 SER A N 1
ATOM 712 C CA . SER A 1 90 ? -11.343 3.655 -44.850 1.00 41.50 90 SER A CA 1
ATOM 713 C C . SER A 1 90 ? -10.836 2.535 -43.950 1.00 41.50 90 SER A C 1
ATOM 715 O O . SER A 1 90 ? -11.346 2.296 -42.857 1.00 41.50 90 SER A O 1
ATOM 717 N N . THR A 1 91 ? -9.762 1.915 -44.419 1.00 39.06 91 THR A N 1
ATOM 718 C CA . THR A 1 91 ? -8.825 1.092 -43.670 1.00 39.06 91 THR A CA 1
ATOM 719 C C . THR A 1 91 ? -8.261 1.898 -42.496 1.00 39.06 91 THR A C 1
ATOM 721 O O . THR A 1 91 ? -7.223 2.546 -42.617 1.00 39.06 91 THR A O 1
ATOM 724 N N . SER A 1 92 ? -8.931 1.882 -41.345 1.00 42.16 92 SER A N 1
ATOM 725 C CA . SER A 1 92 ? -8.301 2.230 -40.074 1.00 42.16 92 SER A CA 1
ATOM 726 C C . SER A 1 92 ? -7.347 1.096 -39.711 1.00 42.16 92 SER A C 1
ATOM 728 O O . SER A 1 92 ? -7.723 0.065 -39.153 1.00 42.16 92 SER A O 1
ATOM 730 N N . ALA A 1 93 ? -6.090 1.279 -40.113 1.00 50.53 93 ALA A N 1
ATOM 731 C CA . ALA A 1 93 ? -4.962 0.528 -39.592 1.00 50.53 93 ALA A CA 1
ATOM 732 C C . ALA A 1 93 ? -5.020 0.511 -38.051 1.00 50.53 93 ALA A C 1
ATOM 734 O O . ALA A 1 93 ? -5.446 1.504 -37.455 1.00 50.53 93 ALA A O 1
ATOM 735 N N . PRO A 1 94 ? -4.613 -0.586 -37.390 1.00 50.53 94 PRO A N 1
ATOM 736 C CA . PRO A 1 94 ? -4.518 -0.597 -35.941 1.00 50.53 94 PRO A CA 1
ATOM 737 C C . PRO A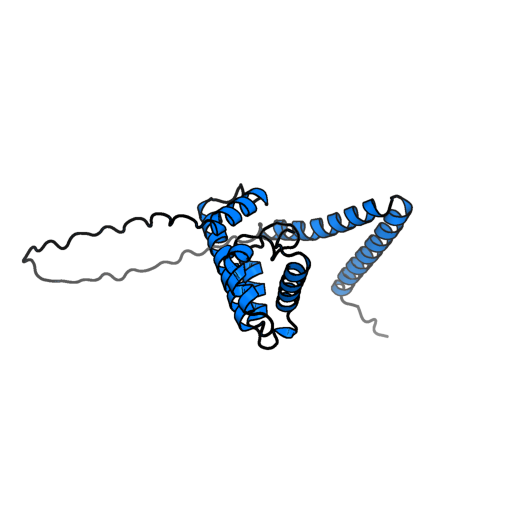 1 94 ? -3.436 0.412 -35.545 1.00 50.53 94 PRO A C 1
ATOM 739 O O . PRO A 1 94 ? -2.255 0.180 -35.791 1.00 50.53 94 PRO A O 1
ATOM 742 N N . GLU A 1 95 ? -3.843 1.557 -34.996 1.00 47.91 95 GLU A N 1
ATOM 743 C CA . GLU A 1 95 ? -2.922 2.489 -34.351 1.00 47.91 95 GLU A CA 1
ATOM 744 C C . GLU A 1 95 ? -2.182 1.723 -33.250 1.00 47.91 95 GLU A C 1
ATOM 746 O O . GLU A 1 95 ? -2.800 1.181 -32.328 1.00 47.91 95 GLU A O 1
ATOM 751 N N . ASP A 1 96 ? -0.856 1.640 -33.372 1.00 50.78 96 ASP A N 1
ATOM 752 C CA . ASP A 1 96 ? 0.009 1.170 -32.296 1.00 50.78 96 ASP A CA 1
ATOM 753 C C . ASP A 1 96 ? -0.379 1.910 -31.004 1.00 50.78 96 ASP A C 1
ATOM 755 O O . ASP A 1 96 ? -0.428 3.145 -31.010 1.00 50.78 96 ASP A O 1
ATOM 759 N N . PRO A 1 97 ? -0.671 1.211 -29.889 1.00 53.38 97 PRO A N 1
ATOM 760 C CA . PRO A 1 97 ? -1.099 1.863 -28.663 1.00 53.38 97 PRO A CA 1
ATOM 761 C C . PRO A 1 97 ? 0.041 2.733 -28.136 1.00 53.38 97 PRO A C 1
ATOM 763 O O . PRO A 1 97 ? 0.981 2.253 -27.498 1.00 53.38 97 PRO A O 1
ATOM 766 N N . GLN A 1 98 ? -0.048 4.035 -28.404 1.00 55.25 98 GLN A N 1
ATOM 767 C CA . GLN A 1 98 ? 0.881 5.020 -27.881 1.00 55.25 98 GLN A CA 1
ATOM 768 C C . GLN A 1 98 ? 0.875 4.898 -26.343 1.00 55.25 98 GLN A C 1
ATOM 770 O O . GLN A 1 98 ? -0.202 4.886 -25.733 1.00 55.25 98 GLN A O 1
ATOM 775 N N . PRO A 1 99 ? 2.037 4.745 -25.679 1.00 61.09 99 PRO A N 1
ATOM 776 C CA . PRO A 1 99 ? 2.056 4.507 -24.246 1.00 61.09 99 PRO A CA 1
ATOM 777 C C . PRO A 1 99 ? 1.428 5.696 -23.514 1.00 61.09 99 PRO A C 1
ATOM 779 O O . PRO A 1 99 ? 1.966 6.801 -23.549 1.00 61.09 99 PRO A O 1
ATOM 782 N N . LEU A 1 100 ? 0.295 5.459 -22.839 1.00 71.12 100 LEU A N 1
ATOM 783 C CA . LEU A 1 100 ? -0.367 6.482 -22.026 1.00 71.12 100 LEU A CA 1
ATOM 784 C C . LEU A 1 100 ? 0.641 7.132 -21.060 1.00 71.12 100 LEU A C 1
ATOM 786 O O . LEU A 1 100 ? 1.384 6.395 -20.389 1.00 71.12 100 LEU A O 1
ATOM 790 N N . PRO A 1 101 ? 0.668 8.475 -20.967 1.00 78.69 101 PRO A N 1
ATOM 791 C CA . PRO A 1 101 ? 1.602 9.178 -20.100 1.00 78.69 101 PRO A CA 1
ATOM 792 C C . PRO A 1 101 ? 1.391 8.766 -18.640 1.00 78.69 101 PRO A C 1
ATOM 794 O O . PRO A 1 101 ? 0.260 8.600 -18.185 1.00 78.69 101 PRO A O 1
ATOM 797 N N . LEU A 1 102 ? 2.495 8.583 -17.909 1.00 81.38 102 LEU A N 1
ATOM 798 C CA . LEU A 1 102 ? 2.450 8.204 -16.497 1.00 81.38 102 LEU A CA 1
ATOM 799 C C . LEU A 1 102 ? 1.913 9.344 -15.634 1.00 81.38 102 LEU A C 1
ATOM 801 O O . LEU A 1 102 ? 2.358 10.489 -15.769 1.00 81.38 102 LEU A O 1
ATOM 805 N N . SER A 1 103 ? 1.059 9.003 -14.672 1.00 86.69 103 SER A N 1
ATOM 806 C CA . SER A 1 103 ? 0.647 9.938 -13.623 1.00 86.69 103 SER A CA 1
ATOM 807 C C . SER A 1 103 ? 1.823 10.330 -12.714 1.00 86.69 103 SER A C 1
ATOM 809 O O . SER A 1 103 ? 2.844 9.640 -12.649 1.00 86.69 103 SER A O 1
ATOM 811 N N . ILE A 1 104 ? 1.678 11.427 -11.960 1.00 87.00 104 ILE A N 1
ATOM 812 C CA . ILE A 1 104 ? 2.695 11.880 -10.990 1.00 87.00 104 ILE A CA 1
ATOM 813 C C . ILE A 1 104 ? 3.036 10.756 -9.998 1.00 87.00 104 ILE A C 1
ATOM 815 O O . ILE A 1 104 ? 4.209 10.501 -9.722 1.00 87.00 104 ILE A O 1
ATOM 819 N N . ALA A 1 105 ? 2.027 10.026 -9.516 1.00 86.50 105 ALA A N 1
ATOM 820 C CA . ALA A 1 105 ? 2.232 8.919 -8.589 1.00 86.50 105 ALA A CA 1
ATOM 821 C C . ALA A 1 105 ? 2.995 7.752 -9.210 1.00 86.50 105 ALA A C 1
ATOM 823 O O . ALA A 1 105 ? 3.918 7.212 -8.599 1.00 86.50 105 ALA A O 1
ATOM 824 N N . GLU A 1 106 ? 2.671 7.408 -10.450 1.00 90.75 106 GLU A N 1
ATOM 825 C CA . GLU A 1 106 ? 3.382 6.371 -11.188 1.00 90.75 106 GLU A CA 1
ATOM 826 C C . GLU A 1 106 ? 4.844 6.755 -11.448 1.00 90.75 106 GLU A C 1
ATOM 828 O O . GLU A 1 106 ? 5.730 5.910 -11.329 1.00 90.75 106 GLU A O 1
ATOM 833 N N . GLN A 1 107 ? 5.138 8.027 -11.729 1.00 89.94 107 GLN A N 1
ATOM 834 C CA . GLN A 1 107 ? 6.519 8.497 -11.876 1.00 89.94 107 GLN A CA 1
ATOM 835 C C . GLN A 1 107 ? 7.314 8.362 -10.572 1.00 89.94 107 GLN A C 1
ATOM 837 O O . GLN A 1 107 ? 8.457 7.895 -10.592 1.00 89.94 107 GLN A O 1
ATOM 842 N N . VAL A 1 108 ? 6.714 8.709 -9.428 1.00 88.19 108 VAL A N 1
ATOM 843 C CA . VAL A 1 108 ? 7.351 8.543 -8.110 1.00 88.19 108 VAL A CA 1
ATOM 844 C C . VAL A 1 108 ? 7.641 7.066 -7.827 1.00 88.19 108 VAL A C 1
ATOM 846 O O . VAL A 1 108 ? 8.769 6.723 -7.456 1.00 88.19 108 VAL A O 1
ATOM 849 N N . ILE A 1 109 ? 6.668 6.184 -8.072 1.00 89.44 109 ILE A N 1
ATOM 850 C CA . ILE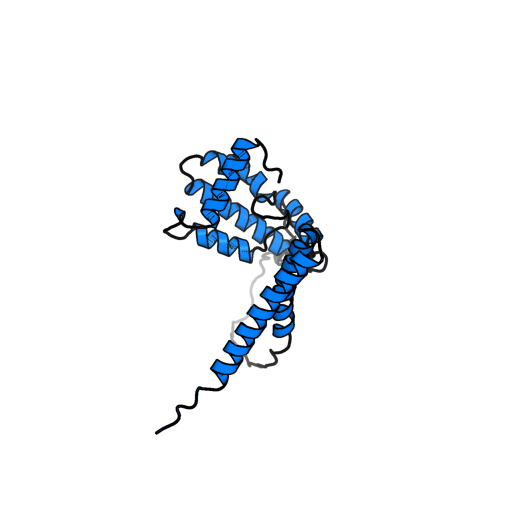 A 1 109 ? 6.817 4.729 -7.910 1.00 89.44 109 ILE A CA 1
ATOM 851 C C . ILE A 1 109 ? 7.918 4.197 -8.841 1.00 89.44 109 ILE A C 1
ATOM 853 O O . ILE A 1 109 ? 8.817 3.488 -8.384 1.00 89.44 109 ILE A O 1
ATOM 857 N N . ARG A 1 110 ? 7.925 4.597 -10.121 1.00 89.81 110 ARG A N 1
ATOM 858 C CA . ARG A 1 110 ? 8.963 4.219 -11.098 1.00 89.81 110 ARG A CA 1
ATOM 859 C C . ARG A 1 110 ? 10.356 4.601 -10.607 1.00 89.81 110 ARG A C 1
ATOM 861 O O . ARG A 1 110 ? 11.269 3.778 -10.645 1.00 89.81 110 ARG A O 1
ATOM 868 N N . ASN A 1 111 ? 10.522 5.823 -10.104 1.00 88.06 111 ASN A N 1
ATOM 869 C CA . ASN A 1 111 ? 11.804 6.313 -9.597 1.00 88.06 111 ASN A CA 1
ATOM 870 C C . ASN A 1 111 ? 12.279 5.544 -8.355 1.00 88.06 111 ASN A C 1
ATOM 872 O O . ASN A 1 111 ? 13.484 5.387 -8.147 1.00 88.06 111 ASN A O 1
ATOM 876 N N . ARG A 1 112 ? 11.362 5.056 -7.513 1.00 86.75 112 ARG A N 1
ATOM 877 C CA . ARG A 1 112 ? 11.713 4.198 -6.371 1.00 86.75 112 ARG A CA 1
ATOM 878 C C . ARG A 1 112 ? 12.089 2.788 -6.803 1.00 86.75 112 ARG A C 1
ATOM 880 O O . ARG A 1 112 ? 13.110 2.289 -6.343 1.00 86.75 112 ARG A O 1
ATOM 887 N N . LEU A 1 113 ? 11.343 2.181 -7.724 1.00 86.50 113 LEU A N 1
ATOM 888 C CA . LEU A 1 113 ? 11.674 0.855 -8.253 1.00 86.50 113 LEU A CA 1
ATOM 889 C C . LEU A 1 113 ? 13.032 0.845 -8.962 1.00 86.50 113 LEU A C 1
ATOM 891 O O . LEU A 1 113 ? 13.831 -0.060 -8.731 1.00 86.50 113 LEU A O 1
ATOM 895 N N . LYS A 1 114 ? 13.345 1.885 -9.750 1.00 87.25 114 LYS A N 1
ATOM 896 C CA . LYS A 1 114 ? 14.671 2.030 -10.375 1.00 87.25 114 LYS A CA 1
ATOM 897 C C . LYS A 1 114 ? 15.792 2.109 -9.335 1.00 87.25 114 LYS A C 1
ATOM 899 O O . LYS A 1 114 ? 16.804 1.435 -9.496 1.00 87.25 114 LYS A O 1
ATOM 904 N N . ARG A 1 115 ? 15.598 2.871 -8.249 1.00 83.44 115 ARG A N 1
ATOM 905 C CA . ARG A 1 115 ? 16.569 2.970 -7.139 1.00 83.44 115 ARG A CA 1
ATOM 906 C C . ARG A 1 115 ? 16.707 1.675 -6.334 1.00 83.44 115 ARG A C 1
ATOM 908 O O . ARG A 1 115 ? 17.796 1.378 -5.864 1.00 83.44 115 ARG A O 1
ATOM 915 N N . GLY A 1 116 ? 15.632 0.902 -6.197 1.00 75.38 116 GLY A N 1
ATOM 916 C CA . GLY A 1 116 ? 15.593 -0.353 -5.438 1.00 75.38 116 GLY A CA 1
ATOM 917 C C . GLY A 1 116 ? 16.156 -1.583 -6.161 1.00 75.38 116 GLY A C 1
ATOM 918 O O . GLY A 1 116 ? 15.887 -2.695 -5.720 1.00 75.38 116 GLY A O 1
ATOM 919 N N . GLY A 1 117 ? 16.889 -1.411 -7.269 1.00 72.38 117 GLY A N 1
ATOM 920 C CA . GLY A 1 117 ? 17.482 -2.511 -8.046 1.00 72.38 117 GLY A CA 1
ATOM 921 C C . GLY A 1 117 ? 16.742 -2.868 -9.340 1.00 72.38 117 GLY A C 1
ATOM 922 O O . GLY A 1 117 ? 17.192 -3.734 -10.084 1.00 72.38 117 GLY A O 1
ATOM 923 N N . GLY A 1 118 ? 15.647 -2.174 -9.666 1.00 73.75 118 GLY A N 1
ATOM 924 C CA . GLY A 1 118 ? 14.891 -2.361 -10.910 1.00 73.75 118 GLY A CA 1
ATOM 925 C C . GLY A 1 118 ? 15.506 -1.697 -12.148 1.00 73.75 118 GLY A C 1
ATOM 926 O O . GLY A 1 118 ? 14.891 -1.720 -13.209 1.00 73.75 118 GLY A O 1
ATOM 927 N N . ALA A 1 119 ? 16.694 -1.090 -12.044 1.00 74.31 119 ALA A N 1
ATOM 928 C CA . ALA A 1 119 ? 17.338 -0.373 -13.151 1.00 74.31 119 ALA A CA 1
ATOM 929 C C . ALA A 1 119 ? 17.660 -1.264 -14.368 1.00 74.31 119 ALA A C 1
ATOM 931 O O . ALA A 1 119 ? 17.757 -0.759 -15.482 1.00 74.31 119 ALA A O 1
ATOM 932 N N . HIS A 1 120 ? 17.804 -2.574 -14.154 1.00 78.12 120 HIS A N 1
ATOM 933 C CA . HIS A 1 120 ? 18.124 -3.555 -15.196 1.00 78.12 120 HIS A CA 1
ATOM 934 C C . HIS A 1 120 ? 16.884 -4.199 -15.837 1.00 78.12 120 HIS A C 1
ATOM 936 O O . HIS A 1 120 ? 17.016 -4.966 -16.788 1.00 78.12 120 HIS A O 1
ATOM 942 N N . VAL A 1 121 ? 15.685 -3.920 -15.315 1.00 85.31 121 VAL A N 1
ATOM 943 C CA . VAL A 1 121 ? 14.428 -4.467 -15.840 1.00 85.31 121 VAL A CA 1
ATOM 944 C C . VAL A 1 121 ? 14.047 -3.708 -17.119 1.00 85.31 121 VAL A C 1
ATOM 946 O O . VAL A 1 121 ? 14.149 -2.478 -17.135 1.00 85.31 121 VAL A O 1
ATOM 949 N N . PRO A 1 122 ? 13.582 -4.395 -18.182 1.00 88.88 122 PRO A N 1
ATOM 950 C CA . PRO A 1 122 ? 13.080 -3.734 -19.382 1.00 88.88 122 PRO A CA 1
ATOM 951 C C . PRO A 1 122 ? 12.018 -2.681 -19.045 1.00 88.88 122 PRO A C 1
ATOM 953 O O . PRO A 1 122 ? 11.100 -2.952 -18.270 1.00 88.88 122 PRO A O 1
ATOM 956 N N . ASP A 1 123 ? 12.112 -1.490 -19.646 1.00 86.50 123 ASP A N 1
ATOM 957 C CA . ASP A 1 123 ? 11.261 -0.355 -19.252 1.00 86.50 123 ASP A CA 1
ATOM 958 C C . ASP A 1 123 ? 9.766 -0.671 -19.435 1.00 86.50 123 ASP A C 1
ATOM 960 O O . ASP A 1 123 ? 8.967 -0.300 -18.587 1.00 86.50 123 ASP A O 1
ATOM 964 N N . ALA A 1 124 ? 9.387 -1.456 -20.451 1.00 87.88 124 ALA A N 1
ATOM 965 C CA . ALA A 1 124 ? 8.009 -1.922 -20.634 1.00 87.88 124 ALA A CA 1
ATOM 966 C C . ALA A 1 124 ? 7.484 -2.733 -19.429 1.00 87.88 124 ALA A C 1
ATOM 968 O O . ALA A 1 124 ? 6.418 -2.427 -18.900 1.00 87.88 124 ALA A O 1
ATOM 969 N N . GLN A 1 125 ? 8.263 -3.705 -18.938 1.00 89.50 125 GLN A N 1
ATOM 970 C CA . GLN A 1 125 ? 7.899 -4.508 -17.761 1.00 89.50 125 GLN A CA 1
ATOM 971 C C . GLN A 1 125 ? 7.863 -3.652 -16.491 1.00 89.50 125 GLN A C 1
ATOM 973 O O . GLN A 1 125 ? 6.996 -3.822 -15.635 1.00 89.50 125 GLN A O 1
ATOM 978 N N . LEU A 1 126 ? 8.787 -2.696 -16.377 1.00 89.69 126 LEU A N 1
ATOM 979 C CA . LEU A 1 126 ? 8.801 -1.753 -15.267 1.00 89.69 126 LEU A CA 1
ATOM 980 C C . LEU A 1 126 ? 7.540 -0.875 -15.261 1.00 89.69 126 LEU A C 1
ATOM 982 O O . LEU A 1 126 ? 6.966 -0.651 -14.200 1.00 89.69 126 LEU A O 1
ATOM 986 N N . LEU A 1 127 ? 7.097 -0.382 -16.420 1.00 91.25 127 LEU A N 1
ATOM 987 C CA . LEU A 1 127 ? 5.888 0.437 -16.539 1.00 91.25 127 LEU A CA 1
ATOM 988 C C . LEU A 1 127 ? 4.623 -0.351 -16.182 1.00 91.25 127 LEU A C 1
ATOM 990 O O . LEU A 1 127 ? 3.749 0.181 -15.494 1.00 91.25 127 LEU A O 1
ATOM 994 N N . GLU A 1 128 ? 4.530 -1.612 -16.603 1.00 92.12 128 GLU A N 1
ATOM 995 C CA . GLU A 1 128 ? 3.436 -2.501 -16.201 1.00 92.12 128 GLU A CA 1
ATOM 996 C C . GLU A 1 128 ? 3.394 -2.693 -14.682 1.00 92.12 128 GLU A C 1
ATOM 998 O O . GLU A 1 128 ? 2.339 -2.526 -14.065 1.00 92.12 128 GLU A O 1
ATOM 1003 N N . GLU A 1 129 ? 4.545 -2.959 -14.063 1.00 92.12 129 GLU A N 1
ATOM 1004 C CA . GLU A 1 129 ? 4.648 -3.146 -12.615 1.00 92.12 129 GLU A CA 1
ATOM 1005 C C . GLU A 1 129 ? 4.304 -1.860 -11.847 1.00 92.12 129 GLU A C 1
ATOM 1007 O O . GLU A 1 129 ? 3.571 -1.901 -10.859 1.00 92.12 129 GLU A O 1
ATOM 1012 N N . VAL A 1 130 ? 4.753 -0.698 -12.329 1.00 92.56 130 VAL A N 1
ATOM 1013 C CA . VAL A 1 130 ? 4.410 0.616 -11.760 1.00 92.56 130 VAL A CA 1
ATOM 1014 C C . VAL A 1 130 ? 2.897 0.834 -11.750 1.00 92.56 130 VAL A C 1
ATOM 1016 O O . VAL A 1 130 ? 2.330 1.181 -10.710 1.00 92.56 130 VAL A O 1
ATOM 1019 N N . ARG A 1 131 ? 2.230 0.595 -12.886 1.00 93.75 131 ARG A N 1
ATOM 1020 C CA . ARG A 1 131 ? 0.771 0.730 -13.009 1.00 93.75 131 ARG A CA 1
ATOM 1021 C C . ARG A 1 131 ? 0.043 -0.266 -12.110 1.00 93.75 131 ARG A C 1
ATOM 1023 O O . ARG A 1 131 ? -0.957 0.081 -11.478 1.00 93.75 131 ARG A O 1
ATOM 1030 N N . ALA A 1 132 ? 0.546 -1.497 -12.021 1.00 93.31 132 ALA A N 1
ATOM 1031 C CA . ALA A 1 132 ? -0.009 -2.520 -11.144 1.00 93.31 132 ALA A CA 1
ATOM 1032 C C . ALA A 1 132 ? 0.105 -2.120 -9.665 1.00 93.31 132 ALA A C 1
ATOM 1034 O O . ALA A 1 132 ? -0.873 -2.241 -8.925 1.00 93.31 132 ALA A O 1
ATOM 1035 N N . ILE A 1 133 ? 1.253 -1.585 -9.238 1.00 93.19 133 ILE A N 1
ATOM 1036 C CA . ILE A 1 133 ? 1.470 -1.091 -7.874 1.00 93.19 133 ILE A CA 1
ATOM 1037 C C . ILE A 1 133 ? 0.532 0.073 -7.568 1.00 93.19 133 ILE A C 1
ATOM 1039 O O . ILE A 1 133 ? -0.193 0.005 -6.576 1.00 93.19 133 ILE A O 1
ATOM 1043 N N . ALA A 1 134 ? 0.490 1.102 -8.422 1.00 92.94 134 ALA A N 1
ATOM 1044 C CA . ALA A 1 134 ? -0.376 2.265 -8.222 1.00 92.94 134 ALA A CA 1
ATOM 1045 C C . ALA A 1 134 ? -1.849 1.848 -8.074 1.00 92.94 134 ALA A C 1
ATOM 1047 O O . ALA A 1 134 ? -2.528 2.256 -7.129 1.00 92.94 134 ALA A O 1
ATOM 1048 N N . ARG A 1 135 ? -2.316 0.939 -8.942 1.00 93.81 135 ARG A N 1
ATOM 1049 C CA . ARG A 1 135 ? -3.667 0.367 -8.876 1.00 93.81 135 ARG A CA 1
ATOM 1050 C C . ARG A 1 135 ? -3.912 -0.398 -7.578 1.00 93.81 135 ARG A C 1
ATOM 1052 O O . ARG A 1 135 ? -4.941 -0.185 -6.942 1.00 93.81 135 ARG A O 1
ATOM 1059 N N . CYS A 1 136 ? -2.991 -1.273 -7.171 1.00 93.81 136 CYS A N 1
ATOM 1060 C CA . CYS A 1 136 ? -3.147 -2.062 -5.947 1.00 93.81 136 CYS A CA 1
ATOM 1061 C C . CYS A 1 136 ? -3.164 -1.174 -4.699 1.00 93.81 136 CYS A C 1
ATOM 1063 O O . CYS A 1 136 ? -3.986 -1.394 -3.813 1.00 93.81 136 CYS A O 1
ATOM 1065 N N . LYS A 1 137 ? -2.298 -0.155 -4.633 1.00 93.62 137 LYS A N 1
ATOM 1066 C CA . LYS A 1 137 ? -2.310 0.825 -3.540 1.00 93.62 137 LYS A CA 1
ATOM 1067 C C . LYS A 1 137 ? -3.642 1.566 -3.481 1.00 93.62 137 LYS A C 1
ATOM 1069 O O . LYS A 1 137 ? -4.228 1.640 -2.406 1.00 93.62 137 LYS A O 1
ATOM 1074 N N . GLY A 1 138 ? -4.146 2.033 -4.626 1.00 93.56 138 GLY A N 1
ATOM 1075 C CA . GLY A 1 138 ? -5.459 2.672 -4.715 1.00 93.56 138 GLY A CA 1
ATOM 1076 C C . GLY A 1 138 ? -6.565 1.772 -4.173 1.00 93.56 138 GLY A C 1
ATOM 1077 O O . GLY A 1 138 ? -7.268 2.164 -3.254 1.00 93.56 138 GLY A O 1
ATOM 1078 N N . GLN A 1 139 ? -6.631 0.520 -4.632 1.00 95.12 139 GLN A N 1
ATOM 1079 C CA . GLN A 1 139 ? -7.634 -0.444 -4.166 1.00 95.12 139 GLN A CA 1
ATOM 1080 C C . GLN A 1 139 ? -7.527 -0.769 -2.671 1.00 95.12 139 GLN A C 1
ATOM 1082 O O . GLN A 1 139 ? -8.544 -1.006 -2.025 1.00 95.12 139 GLN A O 1
ATOM 1087 N N . ILE A 1 140 ? -6.315 -0.804 -2.109 1.00 94.12 140 ILE A N 1
ATOM 1088 C CA . ILE A 1 140 ? -6.112 -0.987 -0.667 1.00 94.12 140 ILE A CA 1
ATOM 1089 C C . ILE A 1 140 ? -6.670 0.213 0.104 1.00 94.12 140 ILE A C 1
ATOM 1091 O O . ILE A 1 140 ? -7.356 0.015 1.103 1.00 94.12 140 ILE A O 1
ATOM 1095 N N . VAL A 1 141 ? -6.394 1.438 -0.350 1.00 94.06 141 VAL A N 1
ATOM 1096 C CA . VAL A 1 141 ? -6.908 2.658 0.290 1.00 94.06 141 VAL A CA 1
ATOM 1097 C C . VAL A 1 141 ? -8.425 2.743 0.166 1.00 94.06 141 VAL A C 1
ATOM 1099 O O . VAL A 1 141 ? -9.095 2.979 1.166 1.00 94.06 141 VAL A O 1
ATOM 1102 N N . ASP A 1 142 ? -8.967 2.475 -1.021 1.00 94.44 142 ASP A N 1
ATOM 1103 C CA . ASP A 1 142 ? -10.409 2.453 -1.273 1.00 94.44 142 ASP A CA 1
ATOM 1104 C C . ASP A 1 142 ? -11.090 1.407 -0.373 1.00 94.44 142 ASP A C 1
ATOM 1106 O O . ASP A 1 142 ? -12.127 1.665 0.233 1.00 94.44 142 ASP A O 1
ATOM 1110 N N . ARG A 1 143 ? -10.447 0.250 -0.172 1.00 94.75 143 ARG A N 1
ATOM 1111 C CA . ARG A 1 143 ? -10.943 -0.759 0.764 1.00 94.75 143 ARG A CA 1
ATOM 1112 C C . ARG A 1 143 ? -10.845 -0.310 2.223 1.00 94.75 143 ARG A C 1
ATOM 1114 O O . ARG A 1 143 ? -11.738 -0.610 3.004 1.00 94.75 143 ARG A O 1
ATOM 1121 N N . MET A 1 144 ? -9.790 0.398 2.617 1.00 94.31 144 MET A N 1
ATOM 1122 C CA . MET A 1 144 ? -9.683 0.946 3.974 1.00 94.31 144 MET A CA 1
ATOM 1123 C C . MET A 1 144 ? -10.724 2.033 4.247 1.00 94.31 144 MET A C 1
ATOM 1125 O O . MET A 1 144 ? -11.251 2.073 5.353 1.00 94.31 144 MET A O 1
ATOM 1129 N N . PHE A 1 145 ? -11.069 2.846 3.246 1.00 94.38 145 PHE A N 1
ATOM 1130 C CA . PHE A 1 145 ? -12.167 3.810 3.326 1.00 94.38 145 PHE A CA 1
ATOM 1131 C C . PHE A 1 145 ? -13.500 3.133 3.693 1.00 94.38 145 PHE A C 1
ATOM 1133 O O . PHE A 1 145 ? -14.237 3.650 4.527 1.00 94.38 145 PHE A O 1
ATOM 1140 N N . GLU A 1 146 ? -13.789 1.959 3.125 1.00 93.94 146 GLU A N 1
ATOM 1141 C CA . GLU A 1 146 ? -15.004 1.190 3.439 1.00 93.94 146 GLU A CA 1
ATOM 1142 C C . GLU A 1 146 ? -14.960 0.514 4.820 1.00 93.94 146 GLU A C 1
ATOM 1144 O O . GLU A 1 146 ? -15.999 0.289 5.436 1.00 93.94 146 GLU A O 1
ATOM 1149 N N . LEU A 1 147 ? -13.769 0.127 5.282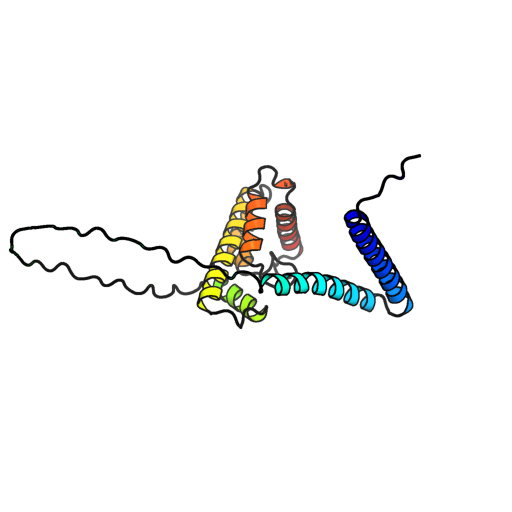 1.00 93.56 147 LEU A N 1
ATOM 1150 C CA . LEU A 1 147 ? -13.590 -0.680 6.491 1.00 93.56 147 LEU A CA 1
ATOM 1151 C C . LEU A 1 147 ? -13.415 0.147 7.770 1.00 93.56 147 LEU A C 1
ATOM 1153 O O . LEU A 1 147 ? -13.794 -0.304 8.850 1.00 93.56 147 LEU A O 1
ATOM 1157 N N . ASP A 1 148 ? -12.794 1.321 7.671 1.00 92.50 148 ASP A N 1
ATOM 1158 C CA . ASP A 1 148 ? -12.450 2.166 8.813 1.00 92.50 148 ASP A CA 1
ATOM 1159 C C . ASP A 1 148 ? -13.582 3.143 9.138 1.00 92.50 148 ASP A C 1
ATOM 1161 O O . ASP A 1 148 ? -13.570 4.307 8.738 1.00 92.50 148 ASP A O 1
ATOM 1165 N N . ILE A 1 149 ? -14.567 2.648 9.887 1.00 91.38 149 ILE A N 1
ATOM 1166 C CA . ILE A 1 149 ? -15.775 3.395 10.270 1.00 91.38 149 ILE A CA 1
ATOM 1167 C C . ILE A 1 149 ? -15.435 4.656 11.084 1.00 91.38 149 ILE A C 1
ATOM 1169 O O . ILE A 1 149 ? -16.147 5.654 11.012 1.00 91.38 149 ILE A O 1
ATOM 1173 N N . GLU A 1 150 ? -14.339 4.636 11.846 1.00 91.19 150 GLU A N 1
ATOM 1174 C CA . GLU A 1 150 ? -13.955 5.749 12.720 1.00 91.19 150 GLU A CA 1
ATOM 1175 C C . GLU A 1 150 ? -13.412 6.955 11.949 1.00 91.19 150 GLU A C 1
ATOM 1177 O O . GLU A 1 150 ? -13.467 8.084 12.436 1.00 91.19 150 GLU A O 1
ATOM 1182 N N . SER A 1 151 ? -12.795 6.739 10.787 1.00 90.81 151 SER A N 1
ATOM 1183 C CA . SER A 1 151 ? -12.108 7.802 10.044 1.00 90.81 151 SER A CA 1
ATOM 1184 C C . SER A 1 151 ? -12.057 7.525 8.539 1.00 90.81 151 SER A C 1
ATOM 1186 O O . SER A 1 151 ? -10.971 7.488 7.954 1.00 90.81 151 SER A O 1
ATOM 1188 N N . PRO A 1 152 ? -13.211 7.380 7.868 1.00 90.94 152 PRO A N 1
ATOM 1189 C CA . PRO A 1 152 ? -13.241 7.131 6.430 1.00 90.94 152 PRO A CA 1
ATOM 1190 C C . PRO A 1 152 ? -12.638 8.309 5.645 1.00 90.94 152 PRO A C 1
ATOM 1192 O O . PRO A 1 152 ? -11.863 8.111 4.709 1.00 90.94 152 PRO A O 1
ATOM 1195 N N . GLU A 1 153 ? -12.893 9.552 6.068 1.00 91.75 153 GLU A N 1
ATOM 1196 C CA . GLU A 1 153 ? -12.392 10.749 5.375 1.00 91.75 153 GLU A CA 1
ATOM 1197 C C . GLU A 1 153 ? -10.863 10.842 5.334 1.00 91.75 153 GLU A C 1
ATOM 1199 O O . GLU A 1 153 ? -10.321 11.362 4.362 1.00 91.75 153 GLU A O 1
ATOM 1204 N N . PHE A 1 154 ? -10.156 10.277 6.320 1.00 92.19 154 PHE A N 1
ATOM 1205 C CA . PHE A 1 154 ? -8.692 10.213 6.301 1.00 92.19 154 PHE A CA 1
ATOM 1206 C C . PHE A 1 154 ? -8.190 9.500 5.034 1.00 92.19 154 PHE A C 1
ATOM 1208 O O . PHE A 1 154 ? -7.349 10.024 4.303 1.00 92.19 154 PHE A O 1
ATOM 1215 N N . TRP A 1 155 ? -8.750 8.326 4.731 1.00 93.12 155 TRP A N 1
ATOM 1216 C CA . TRP A 1 155 ? -8.352 7.528 3.570 1.00 93.12 155 TRP A CA 1
ATOM 1217 C C . TRP A 1 155 ? -8.682 8.227 2.255 1.00 93.12 155 TRP A C 1
ATOM 1219 O O . TRP A 1 155 ? -7.883 8.178 1.322 1.00 93.12 155 TRP A O 1
ATOM 1229 N N . ARG A 1 156 ? -9.819 8.929 2.196 1.00 90.94 156 ARG A N 1
ATOM 1230 C CA . ARG A 1 156 ? -10.226 9.699 1.016 1.00 90.94 156 ARG A CA 1
ATOM 1231 C C . ARG A 1 156 ? -9.312 10.904 0.778 1.00 90.94 156 ARG A C 1
ATOM 1233 O O . ARG A 1 156 ? -8.816 11.077 -0.331 1.00 90.94 156 ARG A O 1
ATOM 1240 N N . GLN A 1 157 ? -9.070 11.714 1.808 1.00 91.31 157 GLN A N 1
ATOM 1241 C CA . GLN A 1 157 ? -8.277 12.945 1.711 1.00 91.31 157 GLN A CA 1
ATOM 1242 C C . GLN A 1 157 ? -6.804 12.666 1.406 1.00 91.31 157 GLN A C 1
ATOM 1244 O O . GLN A 1 157 ? -6.172 13.405 0.654 1.00 91.3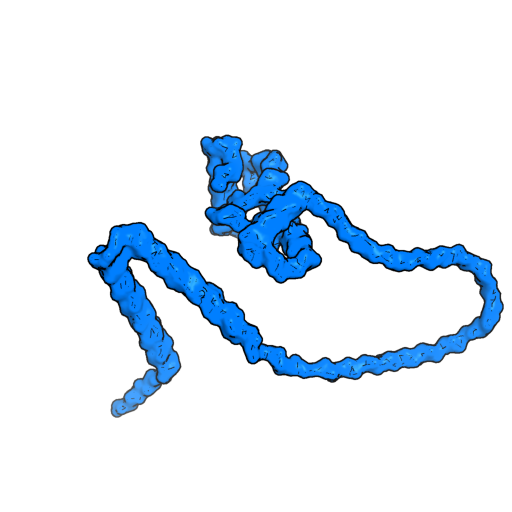1 157 GLN A O 1
ATOM 1249 N N . HIS A 1 158 ? -6.256 11.579 1.952 1.00 88.75 158 HIS A N 1
ATOM 1250 C CA . HIS A 1 158 ? -4.845 11.233 1.795 1.00 88.75 158 HIS A CA 1
ATOM 1251 C C . HIS A 1 158 ? -4.586 10.155 0.741 1.00 88.75 158 HIS A C 1
ATOM 1253 O O . HIS A 1 158 ? -3.460 9.671 0.641 1.00 88.75 158 HIS A O 1
ATOM 1259 N N . ARG A 1 159 ? -5.585 9.793 -0.073 1.00 89.81 159 ARG A N 1
ATOM 1260 C CA . ARG A 1 159 ? -5.482 8.709 -1.058 1.00 89.81 159 ARG A CA 1
ATOM 1261 C C . ARG A 1 159 ? -4.272 8.845 -1.973 1.00 89.81 159 ARG A C 1
ATOM 1263 O O . ARG A 1 159 ? -3.441 7.942 -2.031 1.00 89.81 159 ARG A O 1
ATOM 1270 N N . GLU A 1 160 ? -4.153 9.981 -2.652 1.00 88.38 160 GLU A N 1
ATOM 1271 C CA . GLU A 1 160 ? -3.061 10.221 -3.597 1.00 88.38 160 GLU A CA 1
ATOM 1272 C C . GLU A 1 160 ? -1.704 10.248 -2.898 1.00 88.38 160 GLU A C 1
ATOM 1274 O O . GLU A 1 160 ? -0.755 9.637 -3.384 1.00 88.38 160 GLU A O 1
ATOM 1279 N N . ALA A 1 161 ? -1.625 10.864 -1.716 1.00 85.81 161 ALA A N 1
ATOM 1280 C CA . ALA A 1 161 ? -0.403 10.865 -0.923 1.00 85.81 161 ALA A CA 1
ATOM 1281 C C . ALA A 1 161 ? 0.010 9.434 -0.542 1.00 85.81 161 ALA A C 1
ATOM 1283 O O . ALA A 1 161 ? 1.164 9.071 -0.714 1.00 85.81 161 ALA A O 1
ATOM 1284 N N . ILE A 1 162 ? -0.928 8.581 -0.118 1.00 87.69 162 ILE A N 1
ATOM 1285 C CA . ILE A 1 162 ? -0.648 7.185 0.249 1.00 87.69 162 ILE A CA 1
ATOM 1286 C C . ILE A 1 162 ? -0.214 6.343 -0.960 1.00 87.69 162 ILE A C 1
ATOM 1288 O O . ILE A 1 162 ? 0.655 5.480 -0.824 1.00 87.69 162 ILE A O 1
ATOM 1292 N N . ILE A 1 163 ? -0.786 6.580 -2.144 1.00 88.62 163 ILE A N 1
ATOM 1293 C CA . ILE A 1 163 ? -0.367 5.897 -3.379 1.00 88.62 163 ILE A CA 1
ATOM 1294 C C . ILE A 1 163 ? 1.052 6.328 -3.765 1.00 88.62 163 ILE A C 1
ATOM 1296 O O . ILE A 1 163 ? 1.902 5.482 -4.064 1.00 88.62 163 ILE A O 1
ATOM 1300 N N . GLN A 1 164 ? 1.300 7.639 -3.740 1.00 85.25 164 GLN A N 1
ATOM 1301 C CA . GLN A 1 164 ? 2.588 8.240 -4.068 1.00 85.25 164 GLN A CA 1
ATOM 1302 C C . GLN A 1 164 ? 3.676 7.810 -3.103 1.00 85.25 164 GLN A C 1
ATOM 1304 O O . GLN A 1 164 ? 4.806 7.598 -3.532 1.00 85.25 164 GLN A O 1
ATOM 1309 N N . ASP A 1 165 ? 3.362 7.670 -1.819 1.00 79.75 165 ASP A N 1
ATOM 1310 C CA . ASP A 1 165 ? 4.347 7.391 -0.793 1.00 79.75 165 ASP A CA 1
ATOM 1311 C C . ASP A 1 165 ? 4.543 5.909 -0.483 1.00 79.75 165 ASP A C 1
ATOM 1313 O O . ASP A 1 165 ? 3.749 5.020 -0.797 1.00 79.75 165 ASP A O 1
ATOM 1317 N N . SER A 1 166 ? 5.680 5.643 0.151 1.00 67.44 166 SER A N 1
ATOM 1318 C CA . SER A 1 166 ? 6.096 4.305 0.547 1.00 67.44 166 SER A CA 1
ATOM 1319 C C . SER A 1 166 ? 5.551 3.940 1.929 1.00 67.44 166 SER A C 1
ATOM 1321 O O . SER A 1 166 ? 6.073 3.042 2.571 1.00 67.44 166 SER A O 1
ATOM 1323 N N . ILE A 1 167 ? 4.508 4.630 2.399 1.00 63.50 167 ILE A N 1
ATOM 1324 C CA . ILE A 1 167 ? 3.913 4.478 3.739 1.00 63.50 167 ILE A CA 1
ATOM 1325 C C . ILE A 1 167 ? 3.440 3.048 4.004 1.00 63.50 167 ILE A C 1
ATOM 1327 O O . ILE A 1 167 ? 3.399 2.591 5.143 1.00 63.50 167 ILE A O 1
ATOM 1331 N N . LEU A 1 168 ? 3.087 2.322 2.943 1.00 67.38 168 LEU A N 1
ATOM 1332 C CA . LEU A 1 168 ? 2.710 0.920 3.047 1.00 67.38 168 LEU A CA 1
ATOM 1333 C C . LEU A 1 168 ? 3.905 -0.002 3.307 1.00 67.38 168 LEU A C 1
ATOM 1335 O O . LEU A 1 168 ? 3.680 -1.187 3.530 1.00 67.38 168 LEU A O 1
ATOM 1339 N N . THR A 1 169 ? 5.144 0.492 3.263 1.00 66.56 169 THR A N 1
ATOM 1340 C CA . THR A 1 169 ? 6.364 -0.315 3.303 1.00 66.56 169 THR A CA 1
ATOM 1341 C C . THR A 1 169 ? 7.320 0.138 4.405 1.00 66.56 169 THR A C 1
ATOM 1343 O O . THR A 1 169 ? 7.312 1.279 4.858 1.00 66.56 169 THR A O 1
ATOM 1346 N N . THR A 1 170 ? 8.144 -0.795 4.878 1.00 61.22 170 THR A N 1
ATOM 1347 C CA . THR A 1 170 ? 8.938 -0.606 6.100 1.00 61.22 170 THR A CA 1
ATOM 1348 C C . THR A 1 170 ? 10.242 0.174 5.873 1.00 61.22 170 THR A C 1
ATOM 1350 O O . THR A 1 170 ? 10.749 0.762 6.818 1.00 61.22 170 THR A O 1
ATOM 1353 N N . ASN A 1 171 ? 10.772 0.216 4.640 1.00 61.75 171 ASN A N 1
ATOM 1354 C CA . ASN A 1 171 ? 12.138 0.694 4.345 1.00 61.75 171 ASN A CA 1
ATOM 1355 C C . ASN A 1 171 ? 12.209 1.696 3.174 1.00 61.75 171 ASN A C 1
ATOM 1357 O O . ASN A 1 171 ? 13.211 1.738 2.465 1.00 61.75 171 ASN A O 1
ATOM 1361 N N . GLN A 1 172 ? 11.135 2.449 2.904 1.00 65.12 172 GLN A N 1
ATOM 1362 C CA . GLN A 1 172 ? 11.023 3.354 1.741 1.00 65.12 172 GLN A CA 1
ATOM 1363 C C . GLN A 1 172 ? 11.183 2.673 0.359 1.00 65.12 172 GLN A C 1
ATOM 1365 O O . GLN A 1 172 ? 11.255 3.342 -0.675 1.00 65.12 172 GLN A O 1
ATOM 1370 N N . THR A 1 173 ? 11.226 1.338 0.325 1.00 75.31 173 THR A N 1
ATOM 1371 C CA . THR A 1 173 ? 11.232 0.524 -0.890 1.00 75.31 173 THR A CA 1
ATOM 1372 C C . THR A 1 173 ? 9.810 0.165 -1.280 1.00 75.31 173 THR A C 1
ATOM 1374 O O . THR A 1 173 ? 8.997 -0.161 -0.421 1.00 75.31 173 THR A O 1
ATOM 1377 N N . GLU A 1 174 ? 9.488 0.197 -2.569 1.00 85.12 174 GLU A N 1
ATOM 1378 C CA . GLU A 1 174 ? 8.153 -0.189 -3.029 1.00 85.12 174 GLU A CA 1
ATOM 1379 C C . GLU A 1 174 ? 7.944 -1.701 -2.903 1.00 85.12 174 GLU A C 1
ATOM 1381 O O . GLU A 1 174 ? 8.824 -2.499 -3.233 1.00 85.12 174 GLU A O 1
ATOM 1386 N N . TYR A 1 175 ? 6.764 -2.105 -2.428 1.00 85.56 175 TYR A N 1
ATOM 1387 C CA . TYR A 1 175 ? 6.387 -3.512 -2.460 1.00 85.56 175 TYR A CA 1
ATOM 1388 C C . TYR A 1 175 ? 6.057 -3.929 -3.892 1.00 85.56 175 TYR A C 1
ATOM 1390 O O . TYR A 1 175 ? 5.382 -3.175 -4.595 1.00 85.56 175 TYR A O 1
ATOM 1398 N N . PRO A 1 176 ? 6.444 -5.148 -4.307 1.00 88.19 176 PRO A N 1
ATOM 1399 C CA . PRO A 1 176 ? 6.023 -5.670 -5.596 1.00 88.19 176 PRO A CA 1
ATOM 1400 C C . PRO A 1 176 ? 4.499 -5.832 -5.625 1.00 88.19 176 PRO A C 1
ATOM 1402 O O . PRO A 1 176 ? 3.870 -6.170 -4.611 1.00 88.19 176 PRO A O 1
ATOM 1405 N N . SER A 1 177 ? 3.910 -5.664 -6.806 1.00 90.94 177 SER A N 1
ATOM 1406 C CA . SER A 1 177 ? 2.472 -5.769 -7.070 1.00 90.94 177 SER A CA 1
ATOM 1407 C C . SER A 1 177 ? 1.876 -7.062 -6.503 1.00 90.94 177 SER A C 1
ATOM 1409 O O . SER A 1 177 ? 0.840 -7.043 -5.840 1.00 90.94 177 SER A O 1
ATOM 1411 N N . ARG A 1 178 ? 2.590 -8.187 -6.640 1.00 90.62 178 ARG A N 1
ATOM 1412 C CA . ARG A 1 178 ? 2.200 -9.499 -6.092 1.00 90.62 178 ARG A CA 1
ATOM 1413 C C . ARG A 1 178 ? 1.975 -9.483 -4.578 1.00 90.62 178 ARG A C 1
ATOM 1415 O O . ARG A 1 178 ? 1.056 -10.137 -4.089 1.00 90.62 178 ARG A O 1
ATOM 1422 N N . LEU A 1 179 ? 2.803 -8.759 -3.822 1.00 90.31 179 LEU A N 1
ATOM 1423 C CA . LEU A 1 179 ? 2.651 -8.658 -2.369 1.00 90.31 179 LEU A CA 1
ATOM 1424 C C . LEU A 1 179 ? 1.478 -7.742 -2.002 1.00 90.31 179 LEU A C 1
ATOM 1426 O O . LEU A 1 179 ? 0.731 -8.051 -1.074 1.00 90.31 179 LEU A O 1
ATOM 1430 N N . LEU A 1 180 ? 1.285 -6.649 -2.743 1.00 91.19 180 LEU A N 1
ATOM 1431 C CA . LEU A 1 180 ? 0.136 -5.761 -2.557 1.00 91.19 180 LEU A CA 1
ATOM 1432 C C . LEU A 1 180 ? -1.187 -6.474 -2.865 1.00 91.19 180 LEU A C 1
ATOM 1434 O O . LEU A 1 180 ? -2.147 -6.311 -2.118 1.00 91.19 180 LEU A O 1
ATOM 1438 N N . LEU A 1 181 ? -1.225 -7.343 -3.877 1.00 93.44 181 LEU A N 1
ATOM 1439 C CA . LEU A 1 181 ? -2.387 -8.189 -4.164 1.00 93.44 181 LEU A CA 1
ATOM 1440 C C . LEU A 1 181 ? -2.723 -9.132 -3.003 1.00 93.44 181 LEU A C 1
ATOM 1442 O O . LEU A 1 181 ? -3.893 -9.270 -2.655 1.00 93.44 181 LEU A O 1
ATOM 1446 N N . ARG A 1 182 ? -1.716 -9.740 -2.359 1.00 91.94 182 ARG A N 1
ATOM 1447 C CA . ARG A 1 182 ? -1.934 -10.563 -1.153 1.00 91.94 182 ARG A CA 1
ATOM 1448 C C . ARG A 1 182 ? -2.518 -9.734 -0.010 1.00 91.94 182 ARG A C 1
ATOM 1450 O O . ARG A 1 182 ? -3.497 -10.142 0.600 1.00 91.94 182 ARG A O 1
ATOM 1457 N N . LYS A 1 183 ? -1.976 -8.537 0.225 1.00 91.81 183 LYS A N 1
ATOM 1458 C CA . LYS A 1 183 ? -2.503 -7.602 1.232 1.00 91.81 183 LYS A CA 1
ATOM 1459 C C . LYS A 1 183 ? -3.943 -7.183 0.935 1.00 91.81 183 LYS A C 1
ATOM 1461 O O . LYS A 1 183 ? -4.758 -7.114 1.848 1.00 91.81 183 LYS A O 1
ATOM 1466 N N . LEU A 1 184 ? -4.275 -6.934 -0.329 1.00 92.56 184 LEU A N 1
ATOM 1467 C CA . LEU A 1 184 ? -5.639 -6.621 -0.743 1.00 92.56 184 LEU A CA 1
ATOM 1468 C C . LEU A 1 184 ? -6.585 -7.808 -0.519 1.00 92.56 184 LEU A C 1
ATOM 1470 O O . LEU A 1 184 ? -7.699 -7.612 -0.040 1.00 92.56 184 LEU A O 1
ATOM 1474 N N . ALA A 1 185 ? -6.145 -9.032 -0.821 1.00 92.62 185 ALA A N 1
ATOM 1475 C CA . ALA A 1 185 ? -6.908 -10.240 -0.517 1.00 92.62 185 ALA A CA 1
ATOM 1476 C C . ALA A 1 185 ? -7.164 -10.372 0.995 1.00 92.62 185 ALA A C 1
ATOM 1478 O O . ALA A 1 185 ? -8.300 -10.611 1.399 1.00 92.62 185 ALA A O 1
ATOM 1479 N N . ASP A 1 186 ? -6.161 -10.092 1.834 1.00 91.75 186 ASP A N 1
ATOM 1480 C CA . ASP A 1 186 ? -6.325 -10.093 3.292 1.00 91.75 186 ASP A CA 1
ATOM 1481 C C . ASP A 1 186 ? -7.390 -9.094 3.781 1.00 91.75 186 ASP A C 1
ATOM 1483 O O . ASP A 1 186 ? -8.048 -9.353 4.788 1.00 91.75 186 ASP A O 1
ATOM 1487 N N . LEU A 1 187 ? -7.560 -7.954 3.096 1.00 91.25 187 LEU A N 1
ATOM 1488 C CA . LEU A 1 187 ? -8.575 -6.934 3.413 1.00 91.25 187 LEU A CA 1
ATOM 1489 C C . LEU A 1 187 ? -9.975 -7.263 2.868 1.00 91.25 187 LEU A C 1
ATOM 1491 O O . LEU A 1 187 ? -10.967 -6.645 3.265 1.00 91.25 187 LEU A O 1
ATOM 1495 N N . ARG A 1 188 ? -10.072 -8.215 1.938 1.00 91.06 188 ARG A N 1
ATOM 1496 C CA . ARG A 1 188 ? -11.346 -8.704 1.391 1.00 91.06 188 ARG A CA 1
ATOM 1497 C C . ARG A 1 188 ? -11.922 -9.869 2.194 1.00 91.06 188 ARG A C 1
ATOM 1499 O O . ARG A 1 188 ? -13.095 -10.184 2.029 1.00 91.06 188 ARG A O 1
ATOM 1506 N N . ASN A 1 189 ? -11.127 -10.483 3.066 1.00 87.00 189 ASN A N 1
ATOM 1507 C CA . ASN A 1 189 ? -11.571 -11.580 3.917 1.00 87.00 189 ASN A CA 1
ATOM 1508 C C . ASN A 1 189 ? -12.635 -11.132 4.931 1.00 87.00 189 ASN A C 1
ATOM 1510 O O . ASN A 1 189 ? -12.573 -10.029 5.474 1.00 87.00 189 ASN A O 1
ATOM 1514 N N . SER A 1 190 ? -13.564 -12.034 5.256 1.00 74.88 190 SER A N 1
ATOM 1515 C CA . SER A 1 190 ? -14.694 -11.762 6.157 1.00 74.88 190 SER A CA 1
ATOM 1516 C C . SER A 1 190 ? -14.276 -11.388 7.582 1.00 74.88 190 SER A C 1
ATOM 1518 O O . SER A 1 190 ? -15.009 -10.689 8.270 1.00 74.88 190 SER A O 1
ATOM 1520 N N . ASN A 1 191 ? -13.093 -11.823 8.035 1.00 86.38 191 ASN A N 1
ATOM 1521 C CA . ASN A 1 191 ? -12.572 -11.515 9.369 1.00 86.38 191 ASN A CA 1
ATO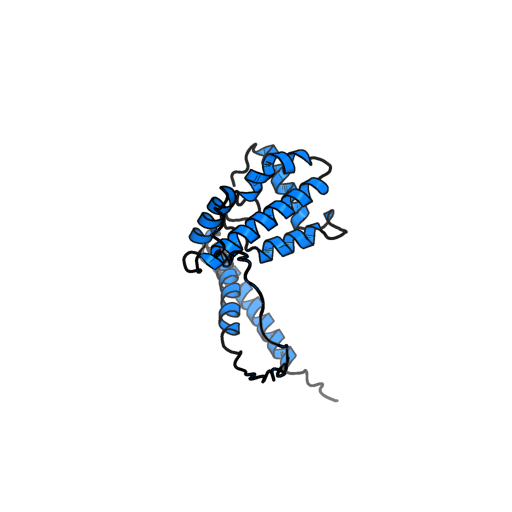M 1522 C C . ASN A 1 191 ? -11.460 -10.452 9.333 1.00 86.38 191 ASN A C 1
ATOM 1524 O O . ASN A 1 191 ? -10.355 -10.643 9.850 1.00 86.38 191 ASN A O 1
ATOM 1528 N N . VAL A 1 192 ? -11.742 -9.327 8.680 1.00 88.69 192 VAL A N 1
ATOM 1529 C CA . VAL A 1 192 ? -10.749 -8.285 8.391 1.00 88.69 192 VAL A CA 1
ATOM 1530 C C . VAL A 1 192 ? -10.097 -7.676 9.636 1.00 88.69 192 VAL A C 1
ATOM 1532 O O . VAL A 1 192 ? -8.910 -7.363 9.609 1.00 88.69 192 VAL A O 1
ATOM 1535 N N . HIS A 1 193 ? -10.806 -7.595 10.764 1.00 88.06 193 HIS A N 1
ATOM 1536 C CA . HIS A 1 193 ? -10.272 -7.020 12.005 1.00 88.06 193 HIS A CA 1
ATOM 1537 C C . HIS A 1 193 ? -9.097 -7.825 12.591 1.00 88.06 193 HIS A C 1
ATOM 1539 O O . HIS A 1 193 ? -8.245 -7.270 13.287 1.00 88.06 193 HIS A O 1
ATOM 1545 N N . THR A 1 194 ? -8.998 -9.118 12.265 1.00 86.62 194 THR A N 1
ATOM 1546 C CA . THR A 1 194 ? -7.854 -9.963 12.660 1.00 86.62 194 THR A CA 1
ATOM 1547 C C . THR A 1 194 ? -6.658 -9.837 11.711 1.00 86.62 194 THR A C 1
ATOM 1549 O O . THR A 1 194 ? -5.525 -10.165 12.090 1.00 86.62 194 THR A O 1
ATOM 1552 N N . SER A 1 195 ? -6.872 -9.299 10.504 1.00 90.94 195 SER A N 1
ATOM 1553 C CA . SER A 1 195 ? -5.843 -9.157 9.476 1.00 90.94 195 SER A CA 1
ATOM 1554 C C . SER A 1 195 ? -4.673 -8.304 9.969 1.00 90.94 195 SER A C 1
ATOM 1556 O O . SER A 1 195 ? -4.836 -7.201 10.499 1.00 90.94 195 SER A O 1
ATOM 1558 N N . ALA A 1 196 ? -3.454 -8.810 9.774 1.00 88.56 196 ALA A N 1
ATOM 1559 C CA . ALA A 1 196 ? -2.239 -8.042 10.032 1.00 88.56 196 ALA A CA 1
ATOM 1560 C C . ALA A 1 196 ? -2.169 -6.802 9.128 1.00 88.56 196 ALA A C 1
ATOM 1562 O O . ALA A 1 196 ? -1.730 -5.742 9.570 1.00 88.56 196 ALA A O 1
ATOM 1563 N N . THR A 1 197 ? -2.652 -6.920 7.887 1.00 91.31 197 THR A N 1
ATOM 1564 C CA . THR A 1 197 ? -2.718 -5.810 6.936 1.00 91.31 197 THR A CA 1
ATOM 1565 C C . THR A 1 197 ? -3.636 -4.711 7.462 1.00 91.31 197 THR A C 1
ATOM 1567 O O . THR A 1 197 ? -3.182 -3.579 7.594 1.00 91.31 197 THR A O 1
ATOM 1570 N N . TYR A 1 198 ? -4.866 -5.043 7.866 1.00 92.38 198 TYR A N 1
ATOM 1571 C CA . TYR A 1 198 ? -5.815 -4.069 8.423 1.00 92.38 198 TYR A CA 1
ATOM 1572 C C . TYR A 1 198 ? -5.247 -3.341 9.650 1.00 92.38 198 TYR A C 1
ATOM 1574 O O . TYR A 1 198 ? -5.215 -2.112 9.700 1.00 92.38 198 TYR A O 1
ATOM 1582 N N . ARG A 1 199 ? -4.691 -4.088 10.612 1.00 91.75 199 ARG A N 1
ATOM 1583 C CA . ARG A 1 199 ? -4.078 -3.497 11.814 1.00 91.75 199 ARG A CA 1
ATOM 1584 C C . ARG A 1 199 ? -2.889 -2.593 11.491 1.00 91.75 199 ARG A C 1
ATOM 1586 O O . ARG A 1 199 ? -2.712 -1.570 12.147 1.00 91.75 199 ARG A O 1
ATOM 1593 N N . ASN A 1 200 ? -2.074 -2.943 10.498 1.00 90.19 200 ASN A N 1
ATOM 1594 C CA . ASN A 1 200 ? -0.969 -2.089 10.064 1.00 90.19 200 ASN A CA 1
ATOM 1595 C C . ASN A 1 200 ? -1.469 -0.801 9.399 1.00 90.19 200 ASN A C 1
ATOM 1597 O O . ASN A 1 200 ? -0.909 0.260 9.663 1.00 90.19 200 ASN A O 1
ATOM 1601 N N . MET A 1 201 ? -2.548 -0.867 8.616 1.00 91.25 201 MET A N 1
ATOM 1602 C CA . MET A 1 201 ? -3.184 0.322 8.040 1.00 91.25 201 MET A CA 1
ATOM 1603 C C . MET A 1 201 ? -3.725 1.261 9.127 1.00 91.25 201 MET A C 1
ATOM 1605 O O . MET A 1 201 ? -3.462 2.460 9.089 1.00 91.25 201 MET A O 1
ATOM 1609 N N . LEU A 1 202 ? -4.377 0.729 10.164 1.00 92.94 202 LEU A N 1
ATOM 1610 C CA . LEU A 1 202 ? -4.816 1.551 11.299 1.00 92.94 202 LEU A CA 1
ATOM 1611 C C . LEU A 1 202 ? -3.645 2.202 12.049 1.00 92.94 202 LEU A C 1
ATOM 1613 O O . LEU A 1 202 ? -3.738 3.358 12.458 1.00 92.94 202 LEU A O 1
ATOM 1617 N N . LYS A 1 203 ? -2.512 1.501 12.198 1.00 90.12 203 LYS A N 1
ATOM 1618 C CA . LYS A 1 203 ? -1.297 2.086 12.793 1.00 90.12 203 LYS A CA 1
ATOM 1619 C C . LYS A 1 203 ? -0.753 3.248 11.965 1.00 90.12 203 LYS A C 1
ATOM 1621 O O . LYS A 1 203 ? -0.311 4.233 12.546 1.00 90.12 203 LYS A O 1
ATOM 1626 N N . ILE A 1 204 ? -0.794 3.141 10.636 1.00 86.88 204 ILE A N 1
ATOM 1627 C CA . ILE A 1 204 ? -0.411 4.229 9.729 1.00 86.88 204 ILE A CA 1
ATOM 1628 C C . ILE A 1 204 ? -1.304 5.451 9.965 1.00 86.88 204 ILE A C 1
ATOM 1630 O O . ILE A 1 204 ? -0.774 6.537 10.190 1.00 86.88 204 ILE A O 1
ATOM 1634 N N . ARG A 1 205 ? -2.635 5.272 9.987 1.00 89.81 205 ARG A N 1
ATOM 1635 C CA . ARG A 1 205 ? -3.585 6.357 10.289 1.00 89.81 205 ARG A CA 1
ATOM 1636 C C . ARG A 1 205 ? -3.289 6.997 11.642 1.00 89.81 205 ARG A C 1
ATOM 1638 O O . ARG A 1 205 ? -3.167 8.215 11.739 1.00 89.81 205 ARG A O 1
ATOM 1645 N N . LYS A 1 206 ? -3.137 6.180 12.686 1.00 89.12 206 LYS A N 1
ATOM 1646 C CA . LYS A 1 206 ? -2.852 6.664 14.041 1.00 89.12 206 LYS A CA 1
ATOM 1647 C C . LYS A 1 206 ? -1.566 7.492 14.081 1.00 89.12 206 LYS A C 1
ATOM 1649 O O . LYS A 1 206 ? -1.574 8.605 14.594 1.00 89.12 206 LYS A O 1
ATOM 1654 N N . LYS A 1 207 ? -0.490 6.988 13.476 1.00 84.50 207 LYS A N 1
ATOM 1655 C CA . LYS A 1 207 ? 0.789 7.700 13.405 1.00 84.50 207 LYS A CA 1
ATOM 1656 C C . LYS A 1 207 ? 0.683 9.001 12.603 1.00 84.50 207 LYS A C 1
ATOM 1658 O O . LYS A 1 207 ? 1.323 9.982 12.964 1.00 84.50 207 LYS A O 1
ATOM 1663 N N . PHE A 1 208 ? -0.137 9.035 11.553 1.00 83.31 208 PHE A N 1
ATOM 1664 C CA . PHE A 1 208 ? -0.403 10.275 10.829 1.00 83.31 208 PHE A CA 1
ATOM 1665 C C . PHE A 1 208 ? -1.111 11.312 11.705 1.00 83.31 208 PHE A C 1
ATOM 1667 O O . PHE A 1 208 ? -0.700 12.466 11.713 1.00 83.31 208 PHE A O 1
ATOM 1674 N N . HIS A 1 209 ? -2.124 10.915 12.479 1.00 82.19 209 HIS A N 1
ATOM 1675 C CA . HIS A 1 209 ? -2.777 11.830 13.421 1.00 82.19 209 HIS A CA 1
ATOM 1676 C C . HIS A 1 209 ? -1.817 12.358 14.495 1.00 82.19 209 HIS A C 1
ATOM 1678 O O . HIS A 1 209 ? -1.932 13.513 14.889 1.00 82.19 209 HIS A O 1
ATOM 1684 N N . GLU A 1 210 ? -0.863 11.540 14.945 1.00 84.12 210 GLU A N 1
ATOM 1685 C CA . GLU A 1 210 ? 0.141 11.940 15.940 1.00 84.12 210 GLU A CA 1
ATOM 1686 C C . GLU A 1 210 ? 1.203 12.898 15.373 1.00 84.12 210 GLU A C 1
ATOM 1688 O O . GLU A 1 210 ? 1.630 13.817 16.066 1.00 84.12 210 GLU A O 1
ATOM 1693 N N . LEU A 1 211 ? 1.642 12.695 14.125 1.00 79.56 211 LEU A N 1
ATOM 1694 C CA . LEU A 1 211 ? 2.758 13.443 13.524 1.00 79.56 211 LEU A CA 1
ATOM 1695 C C . LEU A 1 211 ? 2.328 14.546 12.546 1.00 79.56 211 LEU A C 1
ATOM 1697 O O . LEU A 1 211 ? 3.167 15.323 12.091 1.00 79.56 211 LEU A O 1
ATOM 1701 N N . GLY A 1 212 ? 1.055 14.580 12.151 1.00 73.94 212 GLY A N 1
ATOM 1702 C CA . GLY A 1 212 ? 0.506 15.499 11.148 1.00 73.94 212 GLY A CA 1
ATOM 1703 C C . GLY A 1 212 ? 1.056 15.317 9.727 1.00 73.94 212 GLY A C 1
ATOM 1704 O O . GLY A 1 212 ? 0.710 16.091 8.837 1.00 73.94 212 GLY A O 1
ATOM 1705 N N . THR A 1 213 ? 1.935 14.335 9.486 1.00 70.81 213 THR A N 1
ATOM 1706 C CA . THR A 1 213 ? 2.569 14.099 8.180 1.00 70.81 213 THR A CA 1
ATOM 1707 C C . THR A 1 213 ? 2.808 12.611 7.914 1.00 70.81 213 THR A C 1
ATOM 1709 O O . THR A 1 213 ? 2.936 11.807 8.836 1.00 70.81 213 THR A O 1
ATOM 1712 N N . LEU A 1 214 ? 2.883 12.240 6.629 1.00 62.19 214 LEU A N 1
ATOM 1713 C CA . LEU A 1 214 ? 3.181 10.877 6.162 1.00 62.19 214 LEU A CA 1
ATOM 1714 C C . LEU A 1 214 ? 4.689 10.618 5.980 1.00 62.19 214 LEU A C 1
ATOM 1716 O O . LEU A 1 214 ? 5.065 9.630 5.359 1.00 62.19 214 LEU A O 1
ATOM 1720 N N . LYS A 1 215 ? 5.570 11.490 6.487 1.00 57.34 215 LYS A N 1
ATOM 1721 C CA . LYS A 1 215 ? 7.020 11.305 6.340 1.00 57.34 215 LYS A CA 1
ATOM 1722 C C . LYS A 1 215 ? 7.503 10.208 7.298 1.00 57.34 215 LYS A C 1
ATOM 1724 O O . LYS A 1 215 ? 7.377 10.349 8.514 1.00 57.34 215 LYS A O 1
ATOM 1729 N N . PHE A 1 216 ? 8.039 9.128 6.729 1.00 50.38 216 PHE A N 1
ATOM 1730 C CA . PHE A 1 216 ? 8.691 8.017 7.432 1.00 50.38 216 PHE A CA 1
ATOM 1731 C C . PHE A 1 216 ? 10.189 8.018 7.161 1.00 50.38 216 PHE A C 1
ATOM 1733 O O . PHE A 1 216 ? 10.570 8.158 5.974 1.00 50.38 216 PHE A O 1
#

Secondary structure (DSSP, 8-state):
-------HHHHHHHHHHHHHHHHHHHHHHHHHHHS-HHHHHHHHHHHHHHHHHHHHHHTTS--------------------------------------PPPPHHHHHHHHHHHHTTGGGS-HHHHHHHHHHHHHHHHHHHHHHHHH-TT-HHHHHHTHHHHHHS-TTSSSSPPPPHHHHHHHHHHHHSTTGGG-HHHHHHHHHHHHHHHHSS---

Sequence (216 aa):
MKKKRIPSRISSLLLLFLRRMLFRGVMTYFGHLLWDWKGAALLLALTDWIEWVLPVIGDLTLSVGGGASSSKRPRFDLNLPPAEELESASTSAPEDPQPLPLSIAEQVIRNRLKRGGGAHVPDAQLLEEVRAIARCKGQIVDRMFELDIESPEFWRQHREAIIQDSILTTNQTEYPSRLLLRKLADLRNSNVHTSATYRNMLKIRKKFHELGTLKF

Organism: Rhizophora mucronata (NCBI:txid61149)

pLDDT: mean 72.29, std 18.62, range [31.83, 95.12]

Radius of gyration: 28.29 Å; chains: 1; bounding box: 53×74×83 Å

Foldseek 3Di:
DDDDDDPVVVVVVVVVVVVVVVVVVVLVVVCVVPDDPVVSVVVVVVVVVVVVPVVVVVPPPDDDDDDDDDDDDDDDPDDDDDDDDDDDDDDPDPDDPDPDDDDPLLVLLLVLCCVVVCVPPDVVVSSVFSVLLLVLLLLLLVLLLVVVPPCSVLSVVCVSVSSSFPLLDDPRHRDTSVVSVVLSVCSVDPPNVPRPSSVSVVVQVVVCVVPVDSDD